Protein AF-A0A0C9TUX6-F1 (afdb_monomer_lite)

Radius of gyration: 31.03 Å; chains: 1; bounding box: 58×47×157 Å

Secondary structure (DSSP, 8-state):
-------------HHHHHHHHHHTT--EEEEETT-----TT-HHHHHHHHHHHHHHHHHHHHH-S-HHHHHHHHTSHHHHHHHHHHHHHSPTT----HHHHTTSHHHHHHEEEEEEE-SGGG--HHHHHHT-SS-EEEEEEETTEEEEEEEE--TTS--EEEEEESS---TT---EEEEEES-HHHHHHHHHHHS-------SS-S-TT--TT---EEEEEEEPPPPGGGGGGHHHHHHHHHHHHHHHHHHHHHHHHHHHHHHHHHHHHHHHHHHHHHHHHHHHHHHHHHH-PPPP-----

Structure (mmCIF, N/CA/C/O backbone):
data_AF-A0A0C9TUX6-F1
#
_entry.id   AF-A0A0C9TUX6-F1
#
loop_
_atom_site.group_PDB
_atom_site.id
_atom_site.type_symbol
_atom_site.label_atom_id
_atom_site.label_alt_id
_atom_site.label_comp_id
_atom_site.label_asym_id
_atom_site.label_entity_id
_atom_site.label_seq_id
_atom_site.pdbx_PDB_ins_code
_atom_site.Cartn_x
_atom_site.Cartn_y
_atom_site.Cartn_z
_atom_site.occupancy
_atom_site.B_iso_or_equiv
_atom_site.auth_seq_id
_atom_site.auth_comp_id
_atom_site.auth_asym_id
_atom_site.auth_atom_id
_atom_site.pdbx_PDB_model_num
ATOM 1 N N . MET A 1 1 ? -5.992 7.931 66.771 1.00 39.19 1 MET A N 1
ATOM 2 C CA . MET A 1 1 ? -6.986 7.566 65.743 1.00 39.19 1 MET A CA 1
ATOM 3 C C . MET A 1 1 ? -6.900 8.614 64.651 1.00 39.19 1 MET A C 1
ATOM 5 O O . MET A 1 1 ? -7.414 9.704 64.844 1.00 39.19 1 MET A O 1
ATOM 9 N N . SER A 1 2 ? -6.170 8.320 63.576 1.00 34.56 2 SER A N 1
ATOM 10 C CA . SER A 1 2 ? -6.039 9.216 62.424 1.00 34.56 2 SER A CA 1
ATOM 11 C C . SER A 1 2 ? -6.660 8.518 61.226 1.00 34.56 2 SER A C 1
ATOM 13 O O . SER A 1 2 ? -6.163 7.490 60.777 1.00 34.56 2 SER A O 1
ATOM 15 N N . THR A 1 3 ? -7.785 9.048 60.765 1.00 39.25 3 THR A N 1
ATOM 16 C CA . THR A 1 3 ? -8.459 8.645 59.533 1.00 39.25 3 THR A CA 1
ATOM 17 C C . THR A 1 3 ? -7.631 9.109 58.343 1.00 39.25 3 THR A C 1
ATOM 19 O O . THR A 1 3 ? -7.524 10.307 58.080 1.00 39.25 3 THR A O 1
ATOM 22 N N . GLN A 1 4 ? -7.020 8.156 57.645 1.00 35.72 4 GLN A N 1
ATOM 23 C CA . GLN A 1 4 ? -6.346 8.387 56.377 1.00 35.72 4 GLN A CA 1
ATOM 24 C C . GLN A 1 4 ? -7.416 8.476 55.283 1.00 35.72 4 GLN A C 1
ATOM 26 O O . GLN A 1 4 ? -8.108 7.506 54.983 1.00 35.72 4 GLN A O 1
ATOM 31 N N . SER A 1 5 ? -7.585 9.682 54.749 1.00 35.94 5 SER A N 1
ATOM 32 C CA . SER A 1 5 ? -8.392 9.980 53.569 1.00 35.94 5 SER A CA 1
ATOM 33 C C . SER A 1 5 ? -7.774 9.287 52.355 1.00 35.94 5 SER A C 1
ATOM 35 O O . SER A 1 5 ? -6.732 9.721 51.862 1.00 35.94 5 SER A O 1
ATOM 37 N N . VAL A 1 6 ? -8.420 8.230 51.867 1.00 37.56 6 VAL A N 1
ATOM 38 C CA . VAL A 1 6 ? -8.151 7.662 50.544 1.00 37.56 6 VAL A CA 1
ATOM 39 C C . VAL A 1 6 ? -8.764 8.615 49.519 1.00 37.56 6 VAL A C 1
ATOM 41 O O . VAL A 1 6 ? -9.961 8.581 49.252 1.00 37.56 6 VAL A O 1
ATOM 44 N N . MET A 1 7 ? -7.946 9.523 48.988 1.00 32.69 7 MET A N 1
ATOM 45 C CA . MET A 1 7 ? -8.246 10.181 47.720 1.00 32.69 7 MET A CA 1
ATOM 46 C C . MET A 1 7 ? -7.956 9.167 46.614 1.00 32.69 7 MET A C 1
ATOM 48 O O . MET A 1 7 ? -6.811 9.001 46.199 1.00 32.69 7 MET A O 1
ATOM 52 N N . GLU A 1 8 ? -8.995 8.469 46.159 1.00 38.03 8 GLU A N 1
ATOM 53 C CA . GLU A 1 8 ? -8.990 7.810 44.856 1.00 38.03 8 GLU A CA 1
ATOM 54 C C . GLU A 1 8 ? -8.843 8.894 43.785 1.00 38.03 8 GLU A C 1
ATOM 56 O O . GLU A 1 8 ? -9.782 9.613 43.436 1.00 38.03 8 GLU A O 1
ATOM 61 N N . SER A 1 9 ? -7.622 9.055 43.283 1.00 39.81 9 SER A N 1
ATOM 62 C CA . SER A 1 9 ? -7.375 9.797 42.059 1.00 39.81 9 SER A CA 1
ATOM 63 C C . SER A 1 9 ? -7.970 9.004 40.896 1.00 39.81 9 SER A C 1
ATOM 65 O O . SER A 1 9 ? -7.313 8.127 40.337 1.00 39.81 9 SER A O 1
ATOM 67 N N . ASN A 1 10 ? -9.208 9.326 40.522 1.00 42.28 10 ASN A N 1
ATOM 68 C CA . ASN A 1 10 ? -9.785 8.984 39.223 1.00 42.28 10 ASN A CA 1
ATOM 69 C C . ASN A 1 10 ? -9.008 9.722 38.118 1.00 42.28 10 ASN A C 1
ATOM 71 O O . ASN A 1 10 ? -9.487 10.692 37.534 1.00 42.28 10 ASN A O 1
ATOM 75 N N . GLN A 1 11 ? -7.774 9.297 37.851 1.00 43.16 11 GLN A N 1
ATOM 76 C CA . GLN A 1 11 ? -7.088 9.617 36.608 1.00 43.16 11 GLN A CA 1
ATOM 77 C C . GLN A 1 11 ? -7.689 8.715 35.537 1.00 43.16 11 GLN A C 1
ATOM 79 O O . GLN A 1 11 ? -7.300 7.562 35.379 1.00 43.16 11 GLN A O 1
ATOM 84 N N . SER A 1 12 ? -8.699 9.231 34.838 1.00 51.56 12 SER A N 1
ATOM 85 C CA . SER A 1 12 ? -9.177 8.612 33.609 1.00 51.56 12 SER A CA 1
ATOM 86 C C . SER A 1 12 ? -8.003 8.508 32.639 1.00 51.56 12 SER A C 1
ATOM 88 O O . SER A 1 12 ? -7.423 9.533 32.274 1.00 51.56 12 SER A O 1
ATOM 90 N N . ASP A 1 13 ? -7.663 7.284 32.247 1.00 69.31 13 ASP A N 1
ATOM 91 C CA . ASP A 1 13 ? -6.650 6.996 31.236 1.00 69.31 13 ASP A CA 1
ATOM 92 C C . ASP A 1 13 ? -6.877 7.884 29.987 1.00 69.31 13 ASP A C 1
ATOM 94 O O . ASP A 1 13 ? -7.998 7.903 29.455 1.00 69.31 13 ASP A O 1
ATOM 98 N N . PRO A 1 14 ? -5.869 8.649 29.520 1.00 68.81 14 PRO A N 1
ATOM 99 C CA . PRO A 1 14 ? -5.971 9.495 28.331 1.00 68.81 14 PRO A CA 1
ATOM 100 C C . PRO A 1 14 ? -6.532 8.765 27.101 1.00 68.81 14 PRO A C 1
ATOM 102 O O . PRO A 1 14 ? -7.296 9.360 26.335 1.00 68.81 14 PRO A O 1
ATOM 105 N N . ALA A 1 15 ? -6.219 7.474 26.939 1.00 71.06 15 ALA A N 1
ATOM 106 C CA . ALA A 1 15 ? -6.730 6.655 25.841 1.00 71.06 15 ALA A CA 1
ATOM 107 C C . ALA A 1 15 ? -8.248 6.422 25.947 1.00 71.06 15 ALA A C 1
ATOM 109 O O . ALA A 1 15 ? -8.966 6.493 24.947 1.00 71.06 15 ALA A O 1
ATOM 110 N N . ASN A 1 16 ? -8.764 6.238 27.166 1.00 75.62 16 ASN A N 1
ATOM 111 C CA . ASN A 1 16 ? -10.196 6.053 27.410 1.00 75.62 16 ASN A CA 1
ATOM 112 C C . ASN A 1 16 ? -10.996 7.326 27.136 1.00 75.62 16 ASN A C 1
ATOM 114 O O . ASN A 1 16 ? -12.103 7.254 26.595 1.00 75.62 16 ASN A O 1
ATOM 118 N N . TRP A 1 17 ? -10.447 8.499 27.468 1.00 83.38 17 TRP A N 1
ATOM 119 C CA . TRP A 1 17 ? -11.079 9.770 27.113 1.00 83.38 17 TRP A CA 1
ATOM 120 C C . TRP A 1 17 ? -11.105 9.978 25.594 1.00 83.38 17 TRP A C 1
ATOM 122 O O . TRP A 1 17 ? -12.154 10.318 25.046 1.00 83.38 17 TRP A O 1
ATOM 132 N N . PHE A 1 18 ? -9.984 9.716 24.914 1.00 84.81 18 PHE A N 1
ATOM 133 C CA . PHE A 1 18 ? -9.868 9.836 23.459 1.00 84.81 18 PHE A CA 1
ATOM 134 C C . PHE A 1 18 ? -10.870 8.935 22.729 1.00 84.81 18 PHE A C 1
ATOM 136 O O . PHE A 1 18 ? -11.627 9.400 21.876 1.00 84.81 18 PHE A O 1
ATOM 143 N N . PHE A 1 19 ? -10.937 7.662 23.122 1.00 85.31 19 PHE A N 1
ATOM 144 C CA . PHE A 1 19 ? -11.886 6.704 22.567 1.00 85.31 19 PHE A CA 1
ATOM 145 C C . PHE A 1 19 ? -13.342 7.111 22.834 1.00 85.31 19 PHE A C 1
ATOM 147 O O . PHE A 1 19 ? -14.166 7.125 21.919 1.00 85.31 19 PHE A O 1
ATOM 154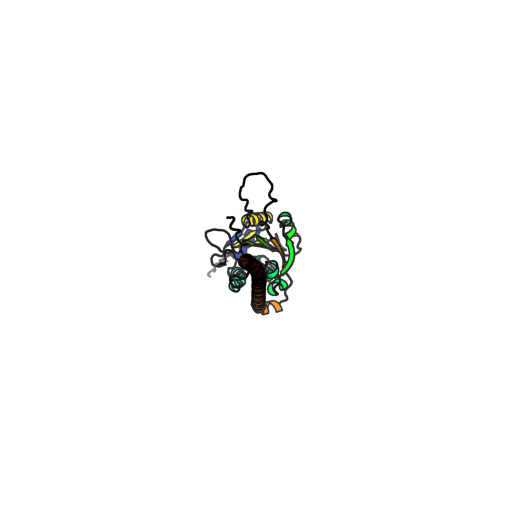 N N . SER A 1 20 ? -13.654 7.527 24.066 1.00 86.62 20 SER A N 1
ATOM 155 C CA . SER A 1 20 ? -14.995 8.010 24.425 1.00 86.62 20 SER A CA 1
ATOM 156 C C . SER A 1 20 ? -15.422 9.216 23.594 1.00 86.62 20 SER A C 1
ATOM 158 O O . SER A 1 20 ? -16.604 9.387 23.306 1.00 86.62 20 SER A O 1
ATOM 160 N N . ASP A 1 21 ? -14.478 10.078 23.228 1.00 88.75 21 ASP A N 1
ATOM 161 C CA . ASP A 1 21 ? -14.766 11.253 22.426 1.00 88.75 21 ASP A CA 1
ATOM 162 C C . ASP A 1 21 ? -15.032 10.917 20.949 1.00 88.75 21 ASP A C 1
ATOM 164 O O . ASP A 1 21 ? -15.985 11.441 20.371 1.00 88.75 21 ASP A O 1
ATOM 168 N N . ILE A 1 22 ? -14.292 9.960 20.378 1.00 89.31 22 ILE A N 1
ATOM 169 C CA . ILE A 1 22 ? -14.583 9.399 19.045 1.00 89.31 22 ILE A CA 1
ATOM 170 C C . ILE A 1 22 ? -15.998 8.804 19.013 1.00 89.31 22 ILE A C 1
ATOM 172 O O . ILE A 1 22 ? -16.774 9.069 18.090 1.00 89.31 22 ILE A O 1
ATOM 176 N N . LEU A 1 23 ? -16.377 8.048 20.051 1.00 88.88 23 LEU A N 1
ATOM 177 C CA . LEU A 1 23 ? -17.710 7.444 20.156 1.00 88.88 23 LEU A CA 1
ATOM 178 C C . LEU A 1 23 ? -18.847 8.472 20.261 1.00 88.88 23 LEU A C 1
ATOM 180 O O . LEU A 1 23 ? -19.979 8.157 19.900 1.00 88.88 23 LEU A O 1
ATOM 184 N N . LYS A 1 24 ? -18.566 9.708 20.695 1.00 90.19 24 LYS A N 1
ATOM 185 C CA . LYS A 1 24 ? -19.541 10.815 20.681 1.00 90.19 24 LYS A CA 1
ATOM 186 C C . LYS A 1 24 ? -19.758 11.417 19.288 1.00 90.19 24 LYS A C 1
ATOM 188 O O . LYS A 1 24 ? -20.612 12.287 19.145 1.00 90.19 24 LYS A O 1
ATOM 193 N N . GLY A 1 25 ? -19.018 10.964 18.273 1.00 87.44 25 GLY A N 1
ATOM 194 C CA . GLY A 1 25 ? -19.128 11.451 16.895 1.00 87.44 25 GLY A CA 1
ATOM 195 C C . GLY A 1 25 ? -18.179 12.597 16.547 1.00 87.44 25 GLY A C 1
ATOM 196 O O . GLY A 1 25 ? -18.356 13.234 15.508 1.00 87.44 25 GLY A O 1
ATOM 197 N N . ASN A 1 26 ? -17.191 12.874 17.400 1.00 90.81 26 ASN A N 1
ATOM 198 C CA . ASN A 1 26 ? -16.195 13.908 17.147 1.00 90.81 26 ASN A CA 1
ATOM 199 C C . ASN A 1 26 ? -15.052 13.359 16.282 1.00 90.81 26 ASN A C 1
ATOM 201 O O . ASN A 1 26 ? -14.484 12.310 16.589 1.00 90.81 26 ASN A O 1
ATOM 205 N N . GLU A 1 27 ? -14.676 14.103 15.237 1.00 92.69 27 GLU A N 1
ATOM 206 C CA . GLU A 1 27 ? -13.465 13.813 14.463 1.00 92.69 27 GLU A CA 1
ATOM 207 C C . GLU A 1 27 ? -12.229 14.043 15.340 1.00 92.69 27 GLU A C 1
ATOM 209 O O . GLU A 1 27 ? -12.077 15.095 15.973 1.00 92.69 27 GLU A O 1
ATOM 214 N N . ARG A 1 28 ? -11.311 13.074 15.345 1.00 92.94 28 ARG A N 1
ATOM 215 C CA . ARG A 1 28 ? -10.018 13.205 16.022 1.00 92.94 28 ARG A CA 1
ATOM 216 C C . ARG A 1 28 ? -8.874 12.997 15.053 1.00 92.94 28 ARG A C 1
ATOM 218 O O . ARG A 1 28 ? -8.848 12.017 14.321 1.00 92.94 28 ARG A O 1
ATOM 225 N N . ILE A 1 29 ? -7.918 13.923 15.067 1.00 90.94 29 ILE A N 1
ATOM 226 C CA . ILE A 1 29 ? -6.725 13.876 14.223 1.00 90.94 29 ILE A CA 1
ATOM 227 C C . ILE A 1 29 ? -5.507 13.826 15.135 1.00 90.94 29 ILE A C 1
ATOM 229 O O . ILE A 1 29 ? -5.363 14.674 16.014 1.00 90.94 29 ILE A O 1
ATOM 233 N N . VAL A 1 30 ? -4.637 12.850 14.903 1.00 89.94 30 VAL A N 1
ATOM 234 C CA . VAL A 1 30 ? -3.358 12.693 15.598 1.00 89.94 30 VAL A CA 1
ATOM 235 C C . VAL A 1 30 ? -2.249 12.829 14.565 1.00 89.94 30 VAL A C 1
ATOM 237 O O . VAL A 1 30 ? -2.285 12.153 13.538 1.00 89.94 30 VAL A O 1
ATOM 240 N N . SER A 1 31 ? -1.287 13.711 14.823 1.00 88.94 31 SER A N 1
ATOM 241 C CA . SER A 1 31 ? -0.141 13.960 13.943 1.00 88.94 31 SER A CA 1
ATOM 242 C C . SER A 1 31 ? 1.149 13.545 14.642 1.00 88.94 31 SER A C 1
ATOM 244 O O . SER A 1 31 ? 1.362 13.899 15.800 1.00 88.94 31 SER A O 1
ATOM 246 N N . PHE A 1 32 ? 2.021 12.840 13.927 1.00 85.69 32 PHE A N 1
ATOM 247 C CA . PHE A 1 32 ? 3.249 12.250 14.462 1.00 85.69 32 PHE A CA 1
ATOM 248 C C . PHE A 1 32 ? 4.463 13.001 13.916 1.00 85.69 32 PHE A C 1
ATOM 250 O O . PHE A 1 32 ? 4.994 12.673 12.856 1.00 85.69 32 PHE A O 1
ATOM 257 N N . ALA A 1 33 ? 4.861 14.068 14.613 1.00 77.06 33 ALA A N 1
ATOM 258 C CA . ALA A 1 33 ? 5.850 15.028 14.118 1.00 77.06 33 ALA A CA 1
ATOM 259 C C . ALA A 1 33 ? 7.249 14.434 13.878 1.00 77.06 33 ALA A C 1
ATOM 261 O O . ALA A 1 33 ? 7.952 14.921 12.993 1.00 77.06 33 ALA A O 1
ATOM 262 N N . ASN A 1 34 ? 7.642 13.392 14.621 1.00 74.12 34 ASN A N 1
ATOM 263 C CA . ASN A 1 34 ? 8.973 12.792 14.485 1.00 74.12 34 ASN A CA 1
ATOM 264 C C . ASN A 1 34 ? 9.018 11.625 13.490 1.00 74.12 34 ASN A C 1
ATOM 266 O O . ASN A 1 34 ? 10.106 11.151 13.174 1.00 74.12 34 ASN A O 1
ATOM 270 N N . VAL A 1 35 ? 7.871 11.187 12.956 1.00 73.25 35 VAL A N 1
ATOM 271 C CA . VAL A 1 35 ? 7.815 10.055 12.025 1.00 73.25 35 VAL A CA 1
ATOM 272 C C . VAL A 1 35 ? 7.517 10.561 10.615 1.00 73.25 35 VAL A C 1
ATOM 274 O O . VAL A 1 35 ? 6.384 10.913 10.274 1.00 73.25 35 VAL A O 1
ATOM 277 N N . VAL A 1 36 ? 8.567 10.628 9.793 1.00 71.88 36 VAL A N 1
ATOM 278 C CA . VAL A 1 36 ? 8.533 11.240 8.458 1.00 71.88 36 VAL A CA 1
ATOM 279 C C . VAL A 1 36 ? 9.127 10.299 7.415 1.00 71.88 36 VAL A C 1
ATOM 281 O O . VAL A 1 36 ? 10.232 9.781 7.568 1.00 71.88 36 VAL A O 1
ATOM 284 N N . ILE A 1 37 ? 8.425 10.148 6.291 1.00 70.50 37 ILE A N 1
ATOM 285 C CA . ILE A 1 37 ? 8.973 9.519 5.088 1.00 70.50 37 ILE A CA 1
ATOM 286 C C . ILE A 1 37 ? 9.612 10.608 4.221 1.00 70.50 37 ILE A C 1
ATOM 288 O O . ILE A 1 37 ? 8.910 11.317 3.497 1.00 70.50 37 ILE A O 1
ATOM 292 N N . ASN A 1 38 ? 10.941 10.713 4.228 1.00 63.56 38 ASN A N 1
ATOM 293 C CA . ASN A 1 38 ? 11.676 11.699 3.424 1.00 63.56 38 ASN A CA 1
ATOM 294 C C . ASN A 1 38 ? 11.800 11.286 1.936 1.00 63.56 38 ASN A C 1
ATOM 296 O O . ASN A 1 38 ? 12.894 11.173 1.391 1.00 63.56 38 ASN A O 1
ATOM 300 N N . ARG A 1 39 ? 10.666 10.986 1.283 1.00 66.94 39 ARG A N 1
ATOM 301 C CA . ARG A 1 39 ? 10.565 10.578 -0.135 1.00 66.94 39 ARG A CA 1
ATOM 302 C C . ARG A 1 39 ? 9.276 11.113 -0.754 1.00 66.94 39 ARG A C 1
ATOM 304 O O . ARG A 1 39 ? 8.333 10.376 -1.052 1.00 66.94 39 ARG A O 1
ATOM 311 N N . GLU A 1 40 ? 9.215 12.428 -0.934 1.00 59.84 40 GLU A N 1
ATOM 312 C CA . GLU A 1 40 ? 7.988 13.195 -1.216 1.00 59.84 40 GLU A CA 1
ATOM 313 C C . GLU A 1 40 ? 7.218 12.765 -2.489 1.00 59.84 40 GLU A C 1
ATOM 315 O O . GLU A 1 40 ? 6.030 13.054 -2.626 1.00 59.84 40 GLU A O 1
ATOM 320 N N . LYS A 1 41 ? 7.849 12.013 -3.405 1.00 65.38 41 LYS A N 1
ATOM 321 C CA . LYS A 1 41 ? 7.245 11.562 -4.678 1.00 65.38 41 LYS A CA 1
ATOM 322 C C . LYS A 1 41 ? 7.292 10.056 -4.922 1.00 65.38 41 LYS A C 1
ATOM 324 O O . LYS A 1 41 ? 6.843 9.598 -5.972 1.00 65.38 41 LYS A O 1
ATOM 329 N N . ASP A 1 42 ? 7.799 9.282 -3.968 1.00 78.19 42 ASP A N 1
ATOM 330 C CA . ASP A 1 42 ? 7.861 7.835 -4.121 1.00 78.19 42 ASP A CA 1
ATOM 331 C C . ASP A 1 42 ? 6.491 7.209 -3.810 1.00 78.19 42 ASP A C 1
ATOM 333 O O . ASP A 1 42 ? 6.020 7.223 -2.668 1.00 78.19 42 ASP A O 1
ATOM 337 N N . ILE A 1 43 ? 5.807 6.715 -4.844 1.00 80.62 43 ILE A N 1
ATOM 338 C CA . ILE A 1 43 ? 4.528 6.006 -4.698 1.00 80.62 43 ILE A CA 1
ATOM 339 C C . ILE A 1 43 ? 4.746 4.676 -3.992 1.00 80.62 43 ILE A C 1
ATOM 341 O O . ILE A 1 43 ? 3.944 4.333 -3.131 1.00 80.62 43 ILE A O 1
ATOM 345 N N . THR A 1 44 ? 5.812 3.950 -4.345 1.00 84.62 44 THR A N 1
ATOM 346 C CA . THR A 1 44 ? 6.128 2.626 -3.800 1.00 84.62 44 THR A CA 1
ATOM 347 C C . THR A 1 44 ? 6.216 2.720 -2.288 1.00 84.62 44 THR A C 1
ATOM 349 O O . THR A 1 44 ? 5.530 1.991 -1.581 1.00 84.62 44 THR A O 1
ATOM 352 N N . THR A 1 45 ? 6.959 3.708 -1.791 1.00 86.81 45 THR A N 1
ATOM 353 C CA . THR A 1 45 ? 7.106 3.949 -0.355 1.00 86.81 45 THR A CA 1
ATOM 354 C C . THR A 1 45 ? 5.759 4.304 0.308 1.00 86.81 45 THR A C 1
ATOM 356 O O . THR A 1 45 ? 5.422 3.812 1.387 1.00 86.81 45 THR A O 1
ATOM 359 N N . GLY A 1 46 ? 4.920 5.100 -0.365 1.00 88.00 46 GLY A N 1
ATOM 360 C CA . GLY A 1 46 ? 3.550 5.376 0.083 1.00 88.00 46 GLY A CA 1
ATOM 361 C C . GLY A 1 46 ? 2.661 4.129 0.146 1.00 88.00 46 GLY A C 1
ATOM 362 O O . GLY A 1 46 ? 1.892 3.979 1.084 1.00 88.00 46 GLY A O 1
ATOM 363 N N . VAL A 1 47 ? 2.771 3.225 -0.828 1.00 89.62 47 VAL A N 1
ATOM 364 C CA . VAL A 1 47 ? 2.016 1.963 -0.881 1.00 89.62 47 VAL A CA 1
ATOM 365 C C . VAL A 1 47 ? 2.495 0.984 0.187 1.00 89.62 47 VAL A C 1
ATOM 367 O O . VAL A 1 47 ? 1.675 0.385 0.877 1.00 89.62 47 VAL A O 1
ATOM 370 N N . LEU A 1 48 ? 3.809 0.847 0.368 1.00 91.31 48 LEU A N 1
ATOM 371 C CA . LEU A 1 48 ? 4.386 -0.033 1.382 1.00 91.31 48 LEU A CA 1
ATOM 372 C C . LEU A 1 48 ? 3.977 0.397 2.792 1.00 91.31 48 LEU A C 1
ATOM 374 O O . LEU A 1 48 ? 3.527 -0.444 3.566 1.00 91.31 48 LEU A O 1
ATOM 378 N N . SER A 1 49 ? 4.052 1.696 3.103 1.00 91.88 49 SER A N 1
ATOM 379 C CA . SER A 1 49 ? 3.622 2.220 4.409 1.00 91.88 49 SER A CA 1
ATOM 380 C C . SER A 1 49 ? 2.149 1.947 4.700 1.00 91.88 49 SER A C 1
ATOM 382 O O . SER A 1 49 ? 1.827 1.455 5.778 1.00 91.88 49 SER A O 1
ATOM 384 N N . VAL A 1 50 ? 1.238 2.221 3.759 1.00 93.88 50 VAL A N 1
ATOM 385 C CA . VAL A 1 50 ? -0.200 1.999 3.998 1.00 93.88 50 VAL A CA 1
ATOM 386 C C . VAL A 1 50 ? -0.568 0.516 4.074 1.00 93.88 50 VAL A C 1
ATOM 388 O O . VAL A 1 50 ? -1.425 0.153 4.881 1.00 93.88 50 VAL A O 1
ATOM 391 N N . LEU A 1 51 ? 0.075 -0.356 3.287 1.00 93.88 51 LEU A N 1
ATOM 392 C CA . LEU A 1 51 ? -0.138 -1.806 3.363 1.00 93.88 51 LEU A CA 1
ATOM 393 C C . LEU A 1 51 ? 0.385 -2.368 4.687 1.00 93.88 51 LEU A C 1
ATOM 395 O O . LEU A 1 51 ? -0.291 -3.172 5.327 1.00 93.88 51 LEU A O 1
ATOM 399 N N . ASN A 1 52 ? 1.560 -1.912 5.121 1.00 93.94 52 ASN A N 1
ATOM 400 C CA . ASN A 1 52 ? 2.159 -2.322 6.384 1.00 93.94 52 ASN A CA 1
ATOM 401 C C . ASN A 1 52 ? 1.341 -1.831 7.583 1.00 93.94 52 ASN A C 1
ATOM 403 O O . ASN A 1 52 ? 1.013 -2.637 8.450 1.00 93.94 52 ASN A O 1
ATOM 407 N N . PHE A 1 53 ? 0.900 -0.569 7.570 1.00 95.12 53 PHE A N 1
ATOM 408 C CA . PHE A 1 53 ? -0.053 -0.046 8.551 1.00 95.12 53 PHE A CA 1
ATOM 409 C C . PHE A 1 53 ? -1.320 -0.907 8.605 1.00 95.12 53 PHE A C 1
ATOM 411 O O . PHE A 1 53 ? -1.714 -1.365 9.672 1.00 95.12 53 PHE A O 1
ATOM 418 N N . THR A 1 54 ? -1.921 -1.200 7.446 1.00 95.00 54 THR A N 1
ATOM 419 C CA . THR A 1 54 ? -3.144 -2.015 7.360 1.00 95.00 54 THR A CA 1
ATOM 420 C C . THR A 1 54 ? -2.950 -3.404 7.974 1.00 95.00 54 THR A C 1
ATOM 422 O O . THR A 1 54 ? -3.792 -3.849 8.753 1.00 95.00 54 THR A O 1
ATOM 425 N N . ARG A 1 55 ? -1.825 -4.074 7.677 1.00 93.06 55 ARG A N 1
ATOM 426 C CA . ARG A 1 55 ? -1.464 -5.356 8.305 1.00 93.06 55 ARG A CA 1
ATOM 427 C C . ARG A 1 55 ? -1.361 -5.222 9.824 1.00 93.06 55 ARG A C 1
ATOM 429 O O . ARG A 1 55 ? -1.921 -6.057 10.526 1.00 93.06 55 ARG A O 1
ATOM 436 N N . ILE A 1 56 ? -0.645 -4.212 10.318 1.00 92.69 56 ILE A N 1
ATOM 437 C CA . ILE A 1 56 ? -0.417 -4.019 11.756 1.00 92.69 56 ILE A CA 1
ATOM 438 C C . ILE A 1 56 ? -1.746 -3.802 12.481 1.00 92.69 56 ILE A C 1
ATOM 440 O O . ILE A 1 56 ? -1.997 -4.467 13.482 1.00 92.69 56 ILE A O 1
ATOM 444 N N . VAL A 1 57 ? -2.632 -2.948 11.955 1.00 93.88 57 VAL A N 1
ATOM 445 C CA . VAL A 1 57 ? -3.941 -2.689 12.580 1.00 93.88 57 VAL A CA 1
ATOM 446 C C . VAL A 1 57 ? -4.788 -3.958 12.648 1.00 93.88 57 VAL A C 1
ATOM 448 O O . VAL A 1 57 ? -5.343 -4.267 13.700 1.00 93.88 57 VAL A O 1
ATOM 451 N N . PHE A 1 58 ? -4.853 -4.730 11.562 1.00 92.88 58 PHE A N 1
ATOM 452 C CA . PHE A 1 58 ? -5.563 -6.009 11.573 1.00 92.88 58 PHE A CA 1
ATOM 453 C C . PHE A 1 58 ? -4.921 -7.042 12.506 1.00 92.88 58 PHE A C 1
ATOM 455 O O . PHE A 1 58 ? -5.633 -7.844 13.103 1.00 92.88 58 PHE A O 1
ATOM 462 N N . GLY A 1 59 ? -3.597 -7.019 12.675 1.00 90.06 59 GLY A N 1
ATOM 463 C CA . GLY A 1 59 ? -2.910 -7.834 13.676 1.00 90.06 59 GLY A CA 1
ATOM 464 C C . GLY A 1 59 ? -3.293 -7.446 15.108 1.00 90.06 59 GLY A C 1
ATOM 465 O O . GLY A 1 59 ? -3.564 -8.321 15.928 1.00 90.06 59 GLY A O 1
ATOM 466 N N . LEU A 1 60 ? -3.382 -6.145 15.405 1.00 90.44 60 LEU A N 1
ATOM 467 C CA . LEU A 1 60 ? -3.842 -5.642 16.706 1.00 90.44 60 LEU A CA 1
ATOM 468 C C . LEU A 1 60 ? -5.287 -6.063 16.997 1.00 90.44 60 LEU A C 1
ATOM 470 O O . LEU A 1 60 ? -5.582 -6.500 18.105 1.00 90.44 60 LEU A O 1
ATOM 474 N N . GLU A 1 61 ? -6.166 -5.991 15.998 1.00 89.50 61 GLU A N 1
ATOM 475 C CA . GLU A 1 61 ? -7.560 -6.434 16.108 1.00 89.50 61 GLU A CA 1
ATOM 476 C C . GLU A 1 61 ? -7.691 -7.948 16.339 1.00 89.50 61 GLU A C 1
ATOM 478 O O . GLU A 1 61 ? -8.575 -8.390 17.060 1.00 89.50 61 GLU A O 1
ATOM 483 N N . GLN A 1 62 ? -6.800 -8.767 15.776 1.00 86.62 62 GLN A N 1
ATOM 484 C CA . GLN A 1 62 ? -6.797 -10.211 16.051 1.00 86.62 62 GLN A CA 1
ATOM 485 C C . GLN A 1 62 ? -6.310 -10.541 17.467 1.00 86.62 62 GLN A C 1
ATOM 487 O O . GLN A 1 62 ? -6.733 -11.540 18.045 1.00 86.62 62 GLN A O 1
ATOM 492 N N . ASN A 1 63 ? -5.429 -9.706 18.023 1.00 84.69 63 ASN A N 1
ATOM 493 C CA . ASN A 1 63 ? -4.856 -9.895 19.354 1.00 84.69 63 ASN A CA 1
ATOM 494 C C . ASN A 1 63 ? -5.704 -9.278 20.478 1.00 84.69 63 ASN A C 1
ATOM 496 O O . ASN A 1 63 ? -5.496 -9.624 21.641 1.00 84.69 63 ASN A O 1
ATOM 500 N N . SER A 1 64 ? -6.639 -8.374 20.165 1.00 83.81 64 SER A N 1
ATOM 501 C CA . SER A 1 64 ? -7.531 -7.762 21.153 1.00 83.81 64 SER A CA 1
ATOM 502 C C . SER A 1 64 ? -9.000 -7.899 20.776 1.00 83.81 64 SER A C 1
ATOM 504 O O . SER A 1 64 ? -9.424 -7.580 19.673 1.00 83.81 64 SER A O 1
ATOM 506 N N . SER A 1 65 ? -9.807 -8.303 21.754 1.00 77.56 65 SER A N 1
ATOM 507 C CA . SER A 1 65 ? -11.267 -8.333 21.620 1.00 77.56 65 SER A CA 1
ATOM 508 C C . SER A 1 65 ? -11.928 -6.953 21.739 1.00 77.56 65 SER A C 1
ATOM 510 O O . SER A 1 65 ? -13.101 -6.811 21.391 1.00 77.56 65 SER A O 1
ATOM 512 N N . LEU A 1 66 ? -11.205 -5.942 22.240 1.00 85.75 66 LEU A N 1
ATOM 513 C CA . LEU A 1 66 ? -11.741 -4.610 22.505 1.00 85.75 66 LEU A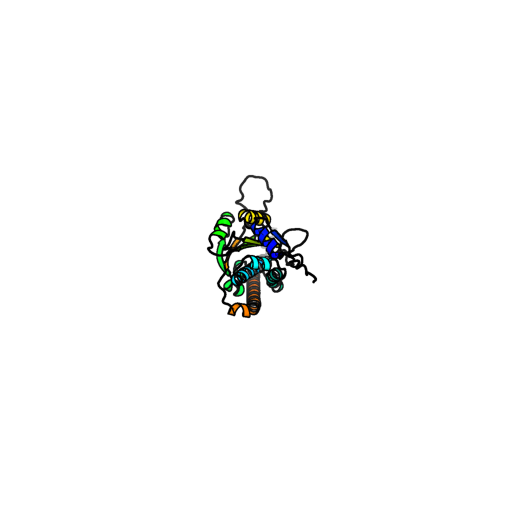 CA 1
ATOM 514 C C . LEU A 1 66 ? -11.144 -3.585 21.544 1.00 85.75 66 LEU A C 1
ATOM 516 O O . LEU A 1 66 ? -9.943 -3.319 21.533 1.00 85.75 66 LEU A O 1
ATOM 520 N N . ILE A 1 67 ? -12.018 -2.918 20.792 1.00 87.62 67 ILE A N 1
ATOM 521 C CA . ILE A 1 67 ? -11.616 -1.848 19.875 1.00 87.62 67 ILE A CA 1
ATOM 522 C C . ILE A 1 67 ? -10.938 -0.674 20.605 1.00 87.62 67 ILE A C 1
ATOM 524 O O . ILE A 1 67 ? -10.087 -0.010 20.023 1.00 87.62 67 ILE A O 1
ATOM 528 N N . SER A 1 68 ? -11.251 -0.438 21.886 1.00 88.19 68 SER A N 1
ATOM 529 C CA . SER A 1 68 ? -10.584 0.579 22.712 1.00 88.19 68 SER A CA 1
ATOM 530 C C . SER A 1 68 ? -9.080 0.345 22.817 1.00 88.19 68 SER A C 1
ATOM 532 O O . SER A 1 68 ? -8.311 1.300 22.742 1.00 88.19 68 SER A O 1
ATOM 534 N N . ASP A 1 69 ? -8.656 -0.914 22.920 1.00 89.25 69 ASP A N 1
ATOM 535 C CA . ASP A 1 69 ? -7.247 -1.279 23.066 1.00 89.25 69 ASP A CA 1
ATOM 536 C C . ASP A 1 69 ? -6.513 -1.128 21.731 1.00 89.25 69 ASP A C 1
ATOM 538 O O . ASP A 1 69 ? -5.370 -0.666 21.686 1.00 89.25 69 ASP A O 1
ATOM 542 N N . VAL A 1 70 ? -7.198 -1.457 20.627 1.00 91.00 70 VAL A N 1
ATOM 543 C CA . VAL A 1 70 ? -6.696 -1.228 19.265 1.00 91.00 70 VAL A CA 1
ATOM 544 C C . VAL A 1 70 ? -6.494 0.268 19.042 1.00 91.00 70 VAL A C 1
ATOM 546 O O . VAL A 1 70 ? -5.409 0.686 18.649 1.00 91.00 70 VAL A O 1
ATOM 549 N N . ILE A 1 71 ? -7.495 1.098 19.352 1.00 90.56 71 ILE A N 1
ATOM 550 C CA . ILE A 1 71 ? -7.406 2.559 19.214 1.00 90.56 71 ILE A CA 1
ATOM 551 C C . ILE A 1 71 ? -6.330 3.143 20.139 1.00 90.56 71 ILE A C 1
ATOM 553 O O . ILE A 1 71 ? -5.565 4.003 19.704 1.00 90.56 71 ILE A O 1
ATOM 557 N N . GLY A 1 72 ? -6.223 2.652 21.377 1.00 88.56 72 GLY A N 1
ATOM 558 C CA . GLY A 1 72 ? -5.159 3.039 22.305 1.00 88.56 72 GLY A CA 1
ATOM 559 C C . GLY A 1 72 ? -3.766 2.723 21.755 1.00 88.56 72 GLY A C 1
ATOM 560 O O . GLY A 1 72 ? -2.872 3.562 21.827 1.00 88.56 72 GLY A O 1
ATOM 561 N N . SER A 1 73 ? -3.605 1.563 21.115 1.00 90.19 73 SER A N 1
ATOM 562 C CA . SER A 1 73 ? -2.355 1.160 20.456 1.00 90.19 73 SER A CA 1
ATOM 563 C C . SER A 1 73 ? -2.054 1.999 19.209 1.00 90.19 73 SER A C 1
ATOM 565 O O . SER A 1 73 ? -0.907 2.369 18.978 1.00 90.19 73 SER A O 1
ATOM 567 N N . LEU A 1 74 ? -3.069 2.359 18.415 1.00 90.19 74 LEU A N 1
ATOM 568 C CA . LEU A 1 74 ? -2.908 3.216 17.229 1.00 90.19 74 LEU A CA 1
ATOM 569 C C . LEU A 1 74 ? -2.501 4.653 17.572 1.00 90.19 74 LEU A C 1
ATOM 571 O O . LEU A 1 74 ? -1.953 5.354 16.725 1.00 90.19 74 LEU A O 1
ATOM 575 N N . HIS A 1 75 ? -2.769 5.098 18.797 1.00 81.19 75 HIS A N 1
ATOM 576 C CA . HIS A 1 75 ? -2.385 6.421 19.278 1.00 81.19 75 HIS A CA 1
ATOM 577 C C . HIS A 1 75 ? -0.882 6.520 19.625 1.00 81.19 75 HIS A C 1
ATOM 579 O O . HIS A 1 75 ? -0.389 7.613 19.906 1.00 81.19 75 HIS A O 1
ATOM 585 N N . THR A 1 76 ? -0.128 5.414 19.619 1.00 86.44 76 THR A N 1
ATOM 586 C CA . THR A 1 76 ? 1.300 5.420 19.971 1.00 86.44 76 THR A CA 1
ATOM 587 C C . THR A 1 76 ? 2.199 5.695 18.766 1.00 86.44 76 THR A C 1
ATOM 589 O O . THR A 1 76 ? 1.911 5.301 17.636 1.00 86.44 76 THR A O 1
ATOM 592 N N . GLU A 1 77 ? 3.329 6.358 19.020 1.00 86.44 77 GLU A N 1
ATOM 593 C CA . GLU A 1 77 ? 4.360 6.600 18.005 1.00 86.44 77 GLU A CA 1
ATOM 594 C C . GLU A 1 77 ? 4.976 5.282 17.507 1.00 86.44 77 GLU A C 1
ATOM 596 O O . GLU A 1 77 ? 5.146 5.116 16.305 1.00 86.44 77 GLU A O 1
ATOM 601 N N . ASP A 1 78 ? 5.161 4.299 18.398 1.00 88.31 78 ASP A N 1
ATOM 602 C CA . ASP A 1 78 ? 5.680 2.955 18.086 1.00 88.31 78 ASP A CA 1
ATOM 603 C C . ASP A 1 78 ? 4.894 2.256 16.961 1.00 88.31 78 ASP A C 1
ATOM 605 O O . ASP A 1 78 ? 5.483 1.690 16.039 1.00 88.31 78 ASP A O 1
ATOM 609 N N . THR A 1 79 ? 3.559 2.335 16.972 1.00 89.94 79 THR A N 1
ATOM 610 C CA . THR A 1 79 ? 2.735 1.726 15.915 1.00 89.94 79 THR A CA 1
ATOM 611 C C . THR A 1 79 ? 2.964 2.399 14.559 1.00 89.94 79 THR A C 1
ATOM 613 O O . THR A 1 79 ? 3.019 1.729 13.521 1.00 89.94 79 THR A O 1
ATOM 616 N N . ILE A 1 80 ? 3.120 3.724 14.547 1.00 90.75 80 ILE A N 1
ATOM 617 C CA . ILE A 1 80 ? 3.376 4.491 13.323 1.00 90.75 80 ILE A CA 1
ATOM 618 C C . ILE A 1 80 ? 4.804 4.271 12.827 1.00 90.75 80 ILE A C 1
ATOM 620 O O . ILE A 1 80 ? 4.995 4.046 11.633 1.00 90.75 80 ILE A O 1
ATOM 624 N N . GLU A 1 81 ? 5.791 4.244 13.719 1.00 89.88 81 GLU A N 1
ATOM 625 C CA . GLU A 1 81 ? 7.179 3.909 13.397 1.00 89.88 81 GLU A CA 1
ATOM 626 C C . GLU A 1 81 ? 7.281 2.517 12.776 1.00 89.88 81 GLU A C 1
ATOM 628 O O . GLU A 1 81 ? 7.825 2.378 11.683 1.00 89.88 81 GLU A O 1
ATOM 633 N N . LYS A 1 82 ? 6.663 1.495 13.383 1.00 88.88 82 LYS A N 1
ATOM 634 C CA . LYS A 1 82 ? 6.595 0.138 12.810 1.00 88.88 82 LYS A CA 1
ATOM 635 C C . LYS A 1 82 ? 5.936 0.119 11.438 1.00 88.88 82 LYS A C 1
ATOM 637 O O . LYS A 1 82 ? 6.378 -0.603 10.545 1.00 88.88 82 LYS A O 1
ATOM 642 N N . SER A 1 83 ? 4.895 0.928 11.251 1.00 90.19 83 SER A N 1
ATOM 643 C CA . SER A 1 83 ? 4.203 1.053 9.967 1.00 90.19 83 SER A CA 1
ATOM 644 C C . SER A 1 83 ? 5.097 1.665 8.889 1.00 90.19 83 SER A C 1
ATOM 646 O O . SER A 1 83 ? 5.030 1.252 7.729 1.00 90.19 83 SER A O 1
ATOM 648 N N . LEU A 1 84 ? 5.968 2.599 9.274 1.00 89.69 84 LEU A N 1
ATOM 649 C CA . LEU A 1 84 ? 6.897 3.287 8.383 1.00 89.69 84 LEU A CA 1
ATOM 650 C C . LEU A 1 84 ? 8.267 2.603 8.256 1.00 89.69 84 LEU A C 1
ATOM 652 O O . LEU A 1 84 ? 8.950 2.849 7.268 1.00 89.69 84 LEU A O 1
ATOM 656 N N . ALA A 1 85 ? 8.636 1.675 9.142 1.00 88.44 85 ALA A N 1
ATOM 657 C CA . ALA A 1 85 ? 9.921 0.964 9.130 1.00 88.44 85 ALA A CA 1
ATOM 658 C C . ALA A 1 85 ? 10.243 0.314 7.771 1.00 88.44 85 ALA A C 1
ATOM 660 O O . ALA A 1 85 ? 11.334 0.491 7.231 1.00 88.44 85 ALA A O 1
ATOM 661 N N . ILE A 1 86 ? 9.239 -0.319 7.151 1.00 87.31 86 ILE A N 1
ATOM 662 C CA . ILE A 1 86 ? 9.333 -0.931 5.814 1.00 87.31 86 ILE A CA 1
ATOM 663 C C . ILE A 1 86 ? 9.826 0.044 4.728 1.00 87.31 86 ILE A C 1
ATOM 665 O O . ILE A 1 86 ? 10.420 -0.362 3.733 1.00 87.31 86 ILE A O 1
ATOM 669 N N . CYS A 1 87 ? 9.575 1.342 4.907 1.00 87.31 87 CYS A N 1
ATOM 670 C CA . CYS A 1 87 ? 9.973 2.390 3.974 1.00 87.31 87 CYS A CA 1
ATOM 671 C C . CYS A 1 87 ? 11.462 2.715 4.072 1.00 87.31 87 CYS A C 1
ATOM 673 O O . CYS A 1 87 ? 12.061 3.093 3.068 1.00 87.31 87 CYS A O 1
ATOM 675 N N . HIS A 1 88 ? 12.050 2.582 5.262 1.00 83.62 88 HIS A N 1
ATOM 676 C CA . HIS A 1 88 ? 13.474 2.826 5.488 1.00 83.62 88 HIS A CA 1
ATOM 677 C C . HIS A 1 88 ? 14.339 1.697 4.926 1.00 83.62 88 HIS A C 1
ATOM 679 O O . HIS A 1 88 ? 15.438 1.951 4.446 1.00 83.62 88 HIS A O 1
ATOM 685 N N . GLU A 1 89 ? 13.820 0.469 4.935 1.00 83.12 89 GLU A N 1
ATOM 686 C CA . GLU A 1 89 ? 14.469 -0.694 4.321 1.00 83.12 89 GLU A CA 1
ATOM 687 C C . GLU A 1 89 ? 14.308 -0.732 2.791 1.00 83.12 89 GLU A C 1
ATOM 689 O O . GLU A 1 89 ? 15.048 -1.436 2.104 1.00 83.12 89 GLU A O 1
ATOM 694 N N . TRP A 1 90 ? 13.357 0.026 2.234 1.00 85.00 90 TRP A N 1
ATOM 695 C CA . TRP A 1 90 ? 13.118 0.073 0.793 1.00 85.00 90 TRP A CA 1
ATOM 696 C C . TRP A 1 90 ? 14.227 0.855 0.065 1.00 85.00 90 TRP A C 1
ATOM 698 O O . TRP A 1 90 ? 14.476 2.009 0.435 1.00 85.00 90 TRP A O 1
ATOM 708 N N . PRO A 1 91 ? 14.861 0.320 -0.997 1.00 80.81 91 PRO A N 1
ATOM 709 C CA . PRO A 1 91 ? 15.894 1.058 -1.721 1.00 80.81 91 PRO A CA 1
ATOM 710 C C . PRO A 1 91 ? 15.348 2.267 -2.486 1.00 80.81 91 PRO A C 1
ATOM 712 O O . PRO A 1 91 ? 14.282 2.222 -3.105 1.00 80.81 91 PRO A O 1
ATOM 715 N N . ASP A 1 92 ? 16.116 3.355 -2.478 1.00 78.12 92 ASP A N 1
ATOM 716 C CA . ASP A 1 92 ? 15.796 4.564 -3.234 1.00 78.12 92 ASP A CA 1
ATOM 717 C C . ASP A 1 92 ? 15.760 4.304 -4.748 1.00 78.12 92 ASP A C 1
ATOM 719 O O . ASP A 1 92 ? 16.623 3.634 -5.310 1.00 78.12 92 ASP A O 1
ATOM 723 N N . GLY A 1 93 ? 14.761 4.872 -5.430 1.00 70.12 93 GLY A N 1
ATOM 724 C CA . GLY A 1 93 ? 14.658 4.840 -6.895 1.00 70.12 93 GLY A CA 1
ATOM 725 C C . GLY A 1 93 ? 14.102 3.542 -7.491 1.00 70.12 93 GLY A C 1
ATOM 726 O O . GLY A 1 93 ? 13.834 3.497 -8.694 1.00 70.12 93 GLY A O 1
ATOM 727 N N . LEU A 1 94 ? 13.852 2.508 -6.679 1.00 75.75 94 LEU A N 1
ATOM 728 C CA . LEU A 1 94 ? 13.164 1.308 -7.145 1.00 75.75 94 LEU A CA 1
ATOM 729 C C . LEU A 1 94 ? 11.652 1.543 -7.234 1.00 75.75 94 LEU A C 1
ATOM 731 O O . LEU A 1 94 ? 10.957 1.829 -6.254 1.00 75.75 94 LEU A O 1
ATOM 735 N N . HIS A 1 95 ? 11.132 1.394 -8.450 1.00 76.81 95 HIS A N 1
ATOM 736 C CA . HIS A 1 95 ? 9.711 1.520 -8.747 1.00 76.81 95 HIS A CA 1
ATOM 737 C C . HIS A 1 95 ? 9.057 0.150 -8.858 1.00 76.81 95 HIS A C 1
ATOM 739 O O . HIS A 1 95 ? 9.471 -0.667 -9.682 1.00 76.81 95 HIS A O 1
ATOM 745 N N . ILE A 1 96 ? 7.988 -0.053 -8.090 1.00 75.19 96 ILE A N 1
ATOM 746 C CA . ILE A 1 96 ? 7.141 -1.241 -8.176 1.00 75.19 96 ILE A CA 1
ATOM 747 C C . ILE A 1 96 ? 5.721 -0.826 -8.513 1.00 75.19 96 ILE A C 1
ATOM 749 O O . ILE A 1 96 ? 5.234 0.219 -8.073 1.00 75.19 96 ILE A O 1
ATOM 753 N N . LYS A 1 97 ? 5.036 -1.656 -9.300 1.00 72.25 97 LYS A N 1
ATOM 754 C CA . LYS A 1 97 ? 3.602 -1.486 -9.520 1.00 72.25 97 LYS A CA 1
ATOM 755 C C . LYS A 1 97 ? 2.853 -1.790 -8.230 1.00 72.25 97 LYS A C 1
ATOM 757 O O . LYS A 1 97 ? 3.139 -2.781 -7.567 1.00 72.25 97 LYS A O 1
ATOM 762 N N . VAL A 1 98 ? 1.842 -0.992 -7.903 1.00 70.25 98 VAL A N 1
ATOM 763 C CA . VAL A 1 98 ? 1.013 -1.189 -6.699 1.00 70.25 98 VAL A CA 1
ATOM 764 C C . VAL A 1 98 ? 0.509 -2.634 -6.597 1.00 70.25 98 VAL A C 1
ATOM 766 O O . VAL A 1 98 ? 0.481 -3.213 -5.513 1.00 70.25 98 VAL A O 1
ATOM 769 N N . GLU A 1 99 ? 0.194 -3.258 -7.736 1.00 75.69 99 GLU A N 1
ATOM 770 C CA . GLU A 1 99 ? -0.288 -4.633 -7.778 1.00 75.69 99 GLU A CA 1
ATOM 771 C C . GLU A 1 99 ? 0.753 -5.709 -7.463 1.00 75.69 99 GLU A C 1
ATOM 773 O O . GLU A 1 99 ? 0.384 -6.829 -7.118 1.00 75.69 99 GLU A O 1
ATOM 778 N N . GLU A 1 100 ? 2.033 -5.397 -7.621 1.00 78.69 100 GLU A N 1
ATOM 779 C CA . GLU A 1 100 ? 3.148 -6.276 -7.269 1.00 78.69 100 GLU A CA 1
ATOM 780 C C . GLU A 1 100 ? 3.505 -6.112 -5.786 1.00 78.69 100 GLU A C 1
ATOM 782 O O . GLU A 1 100 ? 3.830 -7.098 -5.131 1.00 78.69 100 GLU A O 1
ATOM 787 N N . ALA A 1 101 ? 3.341 -4.905 -5.227 1.00 82.88 101 ALA A N 1
ATOM 788 C CA . ALA A 1 101 ? 3.667 -4.617 -3.833 1.00 82.88 101 ALA A CA 1
ATOM 789 C C . ALA A 1 101 ? 2.907 -5.519 -2.846 1.00 82.88 101 ALA A C 1
ATOM 791 O O . ALA A 1 101 ? 3.527 -6.055 -1.936 1.00 82.88 101 ALA A O 1
ATOM 792 N N . TYR A 1 102 ? 1.598 -5.754 -3.033 1.00 83.94 102 TYR A N 1
ATOM 793 C CA . TYR A 1 102 ? 0.817 -6.602 -2.113 1.00 83.94 102 TYR A CA 1
ATOM 794 C C . TYR A 1 102 ? 1.011 -8.117 -2.327 1.00 83.94 102 TYR A C 1
ATOM 796 O O . TYR A 1 102 ? 0.542 -8.897 -1.501 1.00 83.94 102 TYR A O 1
ATOM 804 N N . ARG A 1 103 ? 1.661 -8.552 -3.419 1.00 85.25 103 ARG A N 1
ATOM 805 C CA . ARG A 1 103 ? 1.853 -9.982 -3.754 1.00 85.25 103 ARG A CA 1
ATOM 806 C C . ARG A 1 103 ? 3.013 -10.640 -3.014 1.00 85.25 103 ARG A C 1
ATOM 808 O O . ARG A 1 103 ? 3.285 -11.820 -3.205 1.00 85.25 103 ARG A O 1
ATOM 815 N N . ILE A 1 104 ? 3.725 -9.888 -2.187 1.00 85.06 104 ILE A N 1
ATOM 816 C CA . ILE A 1 104 ? 4.810 -10.452 -1.392 1.00 85.06 104 ILE A CA 1
ATOM 817 C C . ILE A 1 104 ? 4.242 -11.289 -0.237 1.00 85.06 104 ILE A C 1
ATOM 819 O O . ILE A 1 104 ? 3.180 -10.947 0.300 1.00 85.06 104 ILE A O 1
ATOM 823 N N . PRO A 1 105 ? 4.962 -12.332 0.217 1.00 85.75 105 PRO A N 1
ATOM 824 C CA . PRO A 1 105 ? 4.478 -13.238 1.259 1.00 85.75 105 PRO A CA 1
ATOM 825 C C . PRO A 1 105 ? 4.006 -12.536 2.538 1.00 85.75 105 PRO A C 1
ATOM 827 O O . PRO A 1 105 ? 3.029 -12.968 3.149 1.00 85.75 105 PRO A O 1
ATOM 830 N N . LEU A 1 106 ? 4.661 -11.438 2.924 1.00 88.94 106 LEU A N 1
ATOM 831 C CA . LEU A 1 106 ? 4.285 -10.613 4.072 1.00 88.94 106 LEU A CA 1
ATOM 832 C C . LEU A 1 106 ? 2.826 -10.127 4.023 1.00 88.94 106 LEU A C 1
ATOM 834 O O . LEU A 1 106 ? 2.076 -10.288 4.990 1.00 88.94 106 LEU A O 1
ATOM 838 N N . PHE A 1 107 ? 2.412 -9.537 2.899 1.00 90.69 107 PHE A N 1
ATOM 839 C CA . PHE A 1 107 ? 1.061 -8.999 2.745 1.00 90.69 107 PHE A CA 1
ATOM 840 C C . PHE A 1 107 ? 0.070 -10.081 2.336 1.00 90.69 107 PHE A C 1
ATOM 842 O O . PHE A 1 107 ? -1.044 -10.085 2.843 1.00 90.69 107 PHE A O 1
ATOM 849 N N . GLU A 1 108 ? 0.455 -11.050 1.503 1.00 88.75 108 GLU A N 1
ATOM 850 C CA . GLU A 1 108 ? -0.456 -12.130 1.104 1.00 88.75 108 GLU A CA 1
ATOM 851 C C . GLU A 1 108 ? -0.905 -13.006 2.277 1.00 88.75 108 GLU A C 1
ATOM 853 O O . GLU A 1 108 ? -2.018 -13.538 2.257 1.00 88.75 108 GLU A O 1
ATOM 858 N N . ARG A 1 109 ? -0.058 -13.158 3.302 1.00 87.56 109 ARG A N 1
ATOM 859 C CA . ARG A 1 109 ? -0.387 -13.926 4.509 1.00 87.56 109 ARG A CA 1
ATOM 860 C C . ARG A 1 109 ? -1.328 -13.193 5.454 1.00 87.56 109 ARG A C 1
ATOM 862 O O . ARG A 1 109 ? -2.154 -13.842 6.084 1.00 87.56 109 ARG A O 1
ATOM 869 N N . SER A 1 110 ? -1.216 -11.872 5.539 1.00 88.69 110 SER A N 1
ATOM 870 C CA . SER A 1 110 ? -1.962 -11.051 6.500 1.00 88.69 110 SER A CA 1
ATOM 871 C C . SER A 1 110 ? -3.213 -10.406 5.904 1.00 88.69 110 SER A C 1
ATOM 873 O O . SER A 1 110 ? -4.219 -10.233 6.591 1.00 88.69 110 SER A O 1
ATOM 875 N N . LEU A 1 111 ? -3.182 -10.097 4.609 1.00 91.56 111 LEU A N 1
ATOM 876 C CA . LEU A 1 111 ? -4.215 -9.367 3.893 1.00 91.56 111 LEU A CA 1
ATOM 877 C C . LEU A 1 111 ? -4.819 -10.242 2.791 1.00 91.56 111 LEU A C 1
ATOM 879 O O . LEU A 1 111 ? -4.135 -10.918 2.016 1.00 91.56 111 LEU A O 1
ATOM 883 N N . LYS A 1 112 ? -6.144 -10.210 2.674 1.00 91.38 112 LYS A N 1
ATOM 884 C CA . LYS A 1 112 ? -6.864 -10.766 1.529 1.00 91.38 112 LYS A CA 1
ATOM 885 C C . LYS A 1 112 ? -7.459 -9.620 0.734 1.00 91.38 112 LYS A C 1
ATOM 887 O O . LYS A 1 112 ? -8.388 -8.963 1.190 1.00 91.38 112 LYS A O 1
ATOM 892 N N . ARG A 1 113 ? -6.960 -9.416 -0.483 1.00 90.56 113 ARG A N 1
ATOM 893 C CA . ARG A 1 113 ? -7.576 -8.480 -1.422 1.00 90.56 113 ARG A CA 1
ATOM 894 C C . ARG A 1 113 ? -8.886 -9.065 -1.946 1.00 90.56 113 ARG A C 1
ATOM 896 O O . ARG A 1 113 ? -8.876 -10.141 -2.543 1.00 90.56 113 ARG A O 1
ATOM 903 N N . VAL A 1 114 ? -9.998 -8.375 -1.714 1.00 88.00 114 VAL A N 1
ATOM 904 C CA . VAL A 1 114 ? -11.343 -8.832 -2.113 1.00 88.00 114 VAL A CA 1
ATOM 905 C C . VAL A 1 114 ? -11.835 -8.162 -3.388 1.00 88.00 114 VAL A C 1
ATOM 907 O O . VAL A 1 114 ? -12.636 -8.746 -4.113 1.00 88.00 114 VAL A O 1
ATOM 910 N N . SER A 1 115 ? -11.352 -6.957 -3.688 1.00 83.88 115 SER A N 1
ATOM 911 C CA . SER A 1 115 ? -11.793 -6.190 -4.850 1.00 83.88 115 SER A CA 1
ATOM 912 C C . SER A 1 115 ? -10.776 -5.111 -5.218 1.00 83.88 115 SER A C 1
ATOM 914 O O . SER A 1 115 ? -10.009 -4.650 -4.371 1.00 83.88 115 SER A O 1
ATOM 916 N N . THR A 1 116 ? -10.794 -4.711 -6.487 1.00 81.69 116 THR A N 1
ATOM 917 C CA . THR A 1 116 ? -10.011 -3.598 -7.027 1.00 81.69 116 THR A CA 1
ATOM 918 C C . THR A 1 116 ? -10.947 -2.695 -7.816 1.00 81.69 116 THR A C 1
ATOM 920 O O . THR A 1 116 ? -11.617 -3.144 -8.747 1.00 81.69 116 THR A O 1
ATOM 923 N N . LYS A 1 117 ? -10.966 -1.408 -7.478 1.00 76.81 117 LYS A N 1
ATOM 924 C CA . LYS A 1 117 ? -11.755 -0.368 -8.137 1.00 76.81 117 LYS A CA 1
ATOM 925 C C . LYS A 1 117 ? -10.813 0.582 -8.868 1.00 76.81 117 LYS A C 1
ATOM 927 O O . LYS A 1 117 ? -9.884 1.136 -8.284 1.00 76.81 117 LYS A O 1
ATOM 932 N N . ARG A 1 118 ? -11.032 0.744 -10.175 1.00 66.00 118 ARG A N 1
ATOM 933 C CA . ARG A 1 118 ? -10.153 1.522 -11.072 1.00 66.00 118 ARG A CA 1
ATOM 934 C C . ARG A 1 118 ? -10.790 2.820 -11.576 1.00 66.00 118 ARG A C 1
ATOM 936 O O . ARG A 1 118 ? -10.147 3.566 -12.310 1.00 66.00 118 ARG A O 1
ATOM 943 N N . ARG A 1 119 ? -12.055 3.086 -11.232 1.00 58.47 119 ARG A N 1
ATOM 944 C CA . ARG A 1 119 ? -12.801 4.277 -11.664 1.00 58.47 119 ARG A CA 1
ATOM 945 C C . ARG A 1 119 ? -13.453 4.979 -10.480 1.00 58.47 119 ARG A C 1
ATOM 947 O O . ARG A 1 119 ? -13.862 4.337 -9.521 1.00 58.47 119 ARG A O 1
ATOM 954 N N . LYS A 1 120 ? -13.582 6.304 -10.601 1.00 52.72 120 LYS A N 1
ATOM 955 C CA . LYS A 1 120 ? -14.229 7.180 -9.612 1.00 52.72 120 LYS A CA 1
ATOM 956 C C . LYS A 1 120 ? -15.690 6.784 -9.365 1.00 52.72 120 LYS A C 1
ATOM 958 O O . LYS A 1 120 ? -16.108 6.762 -8.219 1.00 52.72 120 LYS A O 1
ATOM 963 N N . ASP A 1 121 ? -16.408 6.398 -10.421 1.00 51.31 121 ASP A N 1
ATOM 964 C CA . ASP A 1 121 ? -17.814 5.970 -10.342 1.00 51.31 121 ASP A CA 1
ATOM 965 C C . ASP A 1 121 ? -17.990 4.598 -9.661 1.00 51.31 121 ASP A C 1
ATOM 967 O O . ASP A 1 121 ? -19.093 4.260 -9.244 1.00 51.31 121 ASP A O 1
ATOM 971 N N . ASP A 1 122 ? -16.906 3.824 -9.516 1.00 51.94 122 ASP A N 1
ATOM 972 C CA . ASP A 1 122 ? -16.924 2.510 -8.862 1.00 51.94 122 ASP A CA 1
ATOM 973 C C . ASP A 1 122 ? -16.483 2.568 -7.387 1.00 51.94 122 ASP A C 1
ATOM 975 O O . ASP A 1 122 ? -16.585 1.559 -6.685 1.00 51.94 122 ASP A O 1
ATOM 979 N N . LEU A 1 123 ? -15.962 3.713 -6.924 1.00 57.41 123 LEU A N 1
ATOM 980 C CA . LEU A 1 123 ? -15.525 3.940 -5.544 1.00 57.41 123 LEU A CA 1
ATOM 981 C C . LEU A 1 123 ? -16.702 4.440 -4.702 1.00 57.41 123 LEU A C 1
ATOM 983 O O . LEU A 1 123 ? -16.730 5.580 -4.241 1.00 57.41 123 LEU A O 1
ATOM 987 N N . ASP A 1 124 ? -17.682 3.569 -4.500 1.00 63.16 124 ASP A N 1
ATOM 988 C CA . ASP A 1 124 ? -18.711 3.774 -3.488 1.00 63.16 124 ASP A CA 1
ATOM 989 C C . ASP A 1 124 ? -18.162 3.264 -2.152 1.00 63.16 124 ASP A C 1
ATOM 991 O O . ASP A 1 124 ? -18.406 2.123 -1.764 1.00 63.16 124 ASP A O 1
ATOM 995 N N . ALA A 1 125 ? -17.364 4.096 -1.473 1.00 58.34 125 ALA A N 1
ATOM 996 C CA . ALA A 1 125 ? -16.763 3.758 -0.180 1.00 58.34 125 ALA A CA 1
ATOM 997 C C . ALA A 1 125 ? -17.811 3.321 0.863 1.00 58.34 125 ALA A C 1
ATOM 999 O O . ALA A 1 125 ? -17.479 2.560 1.771 1.00 58.34 125 ALA A O 1
ATOM 1000 N N . ASP A 1 126 ? -19.066 3.765 0.709 1.00 57.94 126 ASP A N 1
ATOM 1001 C CA . ASP A 1 126 ? -20.191 3.359 1.546 1.00 57.94 126 ASP A CA 1
ATOM 1002 C C . ASP A 1 126 ? -20.537 1.888 1.332 1.00 57.94 126 ASP A C 1
ATOM 1004 O O . ASP A 1 126 ? -20.477 1.084 2.264 1.00 57.94 126 ASP A O 1
ATOM 1008 N N . ARG A 1 127 ? -20.787 1.492 0.082 1.00 61.12 127 ARG A N 1
ATOM 1009 C CA . ARG A 1 127 ? -21.026 0.085 -0.260 1.00 61.12 127 ARG A CA 1
ATOM 1010 C C . ARG A 1 127 ? -19.792 -0.784 -0.011 1.00 61.12 127 ARG A C 1
ATOM 1012 O O . ARG A 1 127 ? -19.912 -1.891 0.506 1.00 61.12 127 ARG A O 1
ATOM 1019 N N . ASP A 1 128 ? -18.614 -0.305 -0.376 1.00 66.12 128 ASP A N 1
ATOM 1020 C CA . ASP A 1 128 ? -17.385 -1.095 -0.412 1.00 66.12 128 ASP A CA 1
ATOM 1021 C C . ASP A 1 128 ? -16.827 -1.409 0.989 1.00 66.12 128 ASP A C 1
ATOM 1023 O O . ASP A 1 128 ? -16.267 -2.485 1.187 1.00 66.12 128 ASP A O 1
ATOM 1027 N N . LEU A 1 129 ? -17.020 -0.524 1.978 1.00 65.38 129 LEU A N 1
ATOM 1028 C CA . LEU A 1 129 ? -16.641 -0.798 3.372 1.00 65.38 129 LEU A CA 1
ATOM 1029 C C . LEU A 1 129 ? -17.761 -1.474 4.178 1.00 65.38 129 LEU A C 1
ATOM 1031 O O . LEU A 1 129 ? -17.449 -2.227 5.098 1.00 65.38 129 LEU A O 1
ATOM 1035 N N . LYS A 1 130 ? -19.046 -1.258 3.845 1.00 65.62 130 LYS A N 1
ATOM 1036 C CA . LYS A 1 130 ? -20.180 -1.880 4.564 1.00 65.62 130 LYS A CA 1
ATOM 1037 C C . LYS A 1 130 ? -20.536 -3.293 4.106 1.00 65.62 130 LYS A C 1
ATOM 1039 O O . LYS A 1 130 ? -21.268 -3.977 4.810 1.00 65.62 130 LYS A O 1
ATOM 1044 N N . THR A 1 131 ? -20.073 -3.734 2.938 1.00 56.91 131 THR A N 1
ATOM 1045 C CA . THR A 1 131 ? -20.402 -5.074 2.405 1.00 56.91 131 THR A CA 1
ATOM 1046 C C . THR A 1 131 ? -19.609 -6.211 3.044 1.00 56.91 131 THR A C 1
ATOM 1048 O O . THR A 1 131 ? -19.915 -7.373 2.787 1.00 56.91 131 THR A O 1
ATOM 1051 N N . ALA A 1 132 ? -18.604 -5.907 3.866 1.00 61.34 132 ALA A N 1
ATOM 1052 C CA . ALA A 1 132 ? -17.884 -6.918 4.625 1.00 61.34 132 ALA A CA 1
ATOM 1053 C C . ALA A 1 132 ? -18.595 -7.191 5.962 1.00 61.34 132 ALA A C 1
ATOM 1055 O O . ALA A 1 132 ? -18.925 -6.262 6.694 1.00 61.34 132 ALA A O 1
ATOM 1056 N N . ASP A 1 133 ? -18.754 -8.461 6.333 1.00 70.19 133 ASP A N 1
ATOM 1057 C CA . ASP A 1 133 ? -19.206 -8.857 7.680 1.00 70.19 133 ASP A CA 1
ATOM 1058 C C . ASP A 1 133 ? -18.106 -8.659 8.750 1.00 70.19 133 ASP A C 1
ATOM 1060 O O . ASP A 1 133 ? -18.304 -8.944 9.928 1.00 70.19 133 ASP A O 1
ATOM 1064 N N . SER A 1 134 ? -16.929 -8.182 8.335 1.00 85.44 134 SER A N 1
ATOM 1065 C CA . SER A 1 134 ? -15.736 -7.977 9.155 1.00 85.44 134 SER A CA 1
ATOM 1066 C C . SER A 1 134 ? -15.100 -6.613 8.895 1.00 85.44 134 SER A C 1
ATOM 1068 O O . SER A 1 134 ? -15.440 -5.914 7.931 1.00 85.44 134 SER A O 1
ATOM 1070 N N . SER A 1 135 ? -14.095 -6.275 9.700 1.00 91.19 135 SER A N 1
ATOM 1071 C CA . SER A 1 135 ? -13.214 -5.141 9.439 1.00 91.19 135 SER A CA 1
ATOM 1072 C C . SER A 1 135 ? -12.587 -5.228 8.052 1.00 91.19 135 SER A C 1
ATOM 1074 O O . SER A 1 135 ? -12.322 -6.313 7.519 1.00 91.19 135 SER A O 1
ATOM 1076 N N . ALA A 1 136 ? -12.412 -4.064 7.440 1.00 93.06 136 ALA A N 1
ATOM 1077 C CA . ALA A 1 136 ? -11.973 -3.929 6.061 1.00 93.06 136 ALA A CA 1
ATOM 1078 C C . ALA A 1 136 ? -11.163 -2.647 5.892 1.00 93.06 136 ALA A C 1
ATOM 1080 O O . ALA A 1 136 ? -11.333 -1.681 6.630 1.00 93.06 136 ALA A O 1
ATOM 1081 N N . ALA A 1 137 ? -10.291 -2.628 4.896 1.00 93.44 137 ALA A N 1
ATOM 1082 C CA . ALA A 1 137 ? -9.460 -1.489 4.565 1.00 93.44 137 ALA A CA 1
ATOM 1083 C C . ALA A 1 137 ? -9.534 -1.219 3.072 1.00 93.44 137 ALA A C 1
ATOM 1085 O O . ALA A 1 137 ? -9.515 -2.147 2.268 1.00 93.44 137 ALA A O 1
ATOM 1086 N N . ILE A 1 138 ? -9.571 0.052 2.696 1.00 91.00 138 ILE A N 1
ATOM 1087 C CA . ILE A 1 138 ? -9.362 0.488 1.324 1.00 91.00 138 ILE A CA 1
ATOM 1088 C C . ILE A 1 138 ? -8.048 1.258 1.242 1.00 91.00 138 ILE A C 1
ATOM 1090 O O . ILE A 1 138 ? -7.839 2.249 1.943 1.00 91.00 138 ILE A O 1
ATOM 1094 N N . VAL A 1 139 ? -7.152 0.789 0.379 1.00 91.56 139 VAL A N 1
ATOM 1095 C CA . VAL A 1 139 ? -5.924 1.494 0.019 1.00 91.56 139 VAL A CA 1
ATOM 1096 C C . VAL A 1 139 ? -6.216 2.323 -1.216 1.00 91.56 139 VAL A C 1
ATOM 1098 O O . VAL A 1 139 ? -6.464 1.782 -2.293 1.00 91.56 139 VAL A O 1
ATOM 1101 N N . LEU A 1 140 ? -6.202 3.641 -1.049 1.00 88.69 140 LEU A N 1
ATOM 1102 C CA . LEU A 1 140 ? -6.492 4.604 -2.099 1.00 88.69 140 LEU A CA 1
ATOM 1103 C C . LEU A 1 140 ? -5.194 5.198 -2.633 1.00 88.69 140 LEU A C 1
ATOM 1105 O O . LEU A 1 140 ? -4.407 5.781 -1.887 1.00 88.69 140 LEU A O 1
ATOM 1109 N N . THR A 1 141 ? -5.000 5.092 -3.943 1.00 84.88 141 THR A N 1
ATOM 1110 C CA . THR A 1 141 ? -3.847 5.632 -4.662 1.00 84.88 141 THR A CA 1
ATOM 1111 C C . THR A 1 141 ? -4.309 6.654 -5.693 1.00 84.88 141 THR A C 1
ATOM 1113 O O . THR A 1 141 ? -5.031 6.330 -6.636 1.00 84.88 141 THR A O 1
ATOM 1116 N N . ARG A 1 142 ? -3.846 7.897 -5.548 1.00 81.50 142 ARG A N 1
ATOM 1117 C CA . ARG A 1 142 ? -3.995 8.975 -6.531 1.00 81.50 142 ARG A CA 1
ATOM 1118 C C . ARG A 1 142 ? -2.681 9.730 -6.615 1.00 81.50 142 ARG A C 1
ATOM 1120 O O . ARG A 1 142 ? -2.381 10.524 -5.732 1.00 81.50 142 ARG A O 1
ATOM 1127 N N . TYR A 1 143 ? -1.903 9.483 -7.664 1.00 73.12 143 TYR A N 1
ATOM 1128 C CA . TYR A 1 143 ? -0.529 9.975 -7.766 1.00 73.12 143 TYR A CA 1
ATOM 1129 C C . TYR A 1 143 ? -0.368 11.464 -7.384 1.00 73.12 143 TYR A C 1
ATOM 1131 O O . TYR A 1 143 ? -1.102 12.298 -7.922 1.00 73.12 143 TYR A O 1
ATOM 1139 N N . PRO A 1 144 ? 0.590 11.827 -6.503 1.00 73.50 144 PRO A N 1
ATOM 1140 C CA . PRO A 1 144 ? 1.515 10.978 -5.730 1.00 73.50 144 PRO A CA 1
ATOM 1141 C C . PRO A 1 144 ? 0.985 10.552 -4.342 1.00 73.50 144 PRO A C 1
ATOM 1143 O O . PRO A 1 144 ? 1.730 10.007 -3.530 1.00 73.50 144 PRO A O 1
ATOM 1146 N N . LYS A 1 145 ? -0.283 10.824 -4.029 1.00 83.00 145 LYS A N 1
ATOM 1147 C CA . LYS A 1 145 ? -0.897 10.546 -2.729 1.00 83.00 145 LYS A CA 1
ATOM 1148 C C . LYS A 1 145 ? -1.352 9.091 -2.610 1.00 83.00 145 LYS A C 1
ATOM 1150 O O . LYS A 1 145 ? -1.960 8.532 -3.522 1.00 83.00 145 LYS A O 1
ATOM 1155 N N . VAL A 1 146 ? -1.075 8.508 -1.448 1.00 87.94 146 VAL A N 1
ATOM 1156 C CA . VAL A 1 146 ? -1.499 7.160 -1.066 1.00 87.94 146 VAL A CA 1
ATOM 1157 C C . VAL A 1 146 ? -1.998 7.228 0.371 1.00 87.94 146 VAL A C 1
ATOM 1159 O O . VAL A 1 146 ? -1.306 7.797 1.214 1.00 87.94 146 VAL A O 1
ATOM 1162 N N . VAL A 1 147 ? -3.189 6.697 0.636 1.00 92.12 147 VAL A N 1
ATOM 1163 C CA . VAL A 1 147 ? -3.800 6.664 1.974 1.00 92.12 147 VAL A CA 1
ATOM 1164 C C . VAL A 1 147 ? -4.483 5.323 2.212 1.00 92.12 147 VAL A C 1
ATOM 1166 O O . VAL A 1 147 ? -4.972 4.703 1.268 1.00 92.12 147 VAL A O 1
ATOM 1169 N N . ALA A 1 148 ? -4.550 4.891 3.468 1.00 94.56 148 ALA A N 1
ATOM 1170 C CA . ALA A 1 148 ? -5.433 3.801 3.877 1.00 94.56 148 ALA A CA 1
ATOM 1171 C C . ALA A 1 148 ? -6.645 4.373 4.609 1.00 94.56 148 ALA A C 1
ATOM 1173 O O . ALA A 1 148 ? -6.507 5.285 5.420 1.00 94.56 148 ALA A O 1
ATOM 1174 N N . CYS A 1 149 ? -7.823 3.820 4.348 1.00 93.94 149 CYS A N 1
ATOM 1175 C CA . CYS A 1 149 ? -9.017 4.037 5.153 1.00 93.94 149 CYS A CA 1
ATOM 1176 C C . CYS A 1 149 ? -9.529 2.684 5.634 1.00 93.94 149 CYS A C 1
ATOM 1178 O O . CYS A 1 149 ? -9.904 1.839 4.826 1.00 93.94 149 CYS A O 1
ATOM 1180 N N . LEU A 1 150 ? -9.542 2.482 6.943 1.00 94.62 150 LEU A N 1
ATOM 1181 C CA . LEU A 1 150 ? -9.984 1.256 7.582 1.00 94.62 150 LEU A CA 1
ATOM 1182 C C . LEU A 1 150 ? -11.351 1.479 8.208 1.00 94.62 150 LEU A C 1
ATOM 1184 O O . LEU A 1 150 ? -11.617 2.552 8.739 1.00 94.62 150 LEU A O 1
ATOM 1188 N N . ARG A 1 151 ? -12.194 0.454 8.169 1.00 93.75 151 ARG A N 1
ATOM 1189 C CA . ARG A 1 151 ? -13.368 0.298 9.017 1.00 93.75 151 ARG A CA 1
ATOM 1190 C C . ARG A 1 151 ? -13.047 -0.799 10.022 1.00 93.75 151 ARG A C 1
ATOM 1192 O O . ARG A 1 151 ? -12.840 -1.942 9.618 1.00 93.75 151 ARG A O 1
ATOM 1199 N N . LEU A 1 152 ? -13.003 -0.428 11.294 1.00 92.12 152 LEU A N 1
ATOM 1200 C CA . LEU A 1 152 ? -12.844 -1.337 12.421 1.00 92.12 152 LEU A CA 1
ATOM 1201 C C . LEU A 1 152 ? -14.227 -1.623 13.003 1.00 92.12 152 LEU A C 1
ATOM 1203 O O . LEU A 1 152 ? -14.913 -0.704 13.463 1.00 92.12 152 LEU A O 1
ATOM 1207 N N . CYS A 1 153 ? -14.645 -2.883 12.931 1.00 89.06 153 CYS A N 1
ATOM 1208 C CA . CYS A 1 153 ? -15.937 -3.331 13.417 1.00 89.06 153 CYS A CA 1
ATOM 1209 C C . CYS A 1 153 ? -15.987 -3.288 14.941 1.00 89.06 153 CYS A C 1
ATOM 1211 O O . CYS A 1 153 ? -15.156 -3.884 15.624 1.00 89.06 153 CYS A O 1
ATOM 1213 N N . ASN A 1 154 ? -16.998 -2.615 15.482 1.00 85.00 154 ASN A N 1
ATOM 1214 C CA . ASN A 1 154 ? -17.210 -2.544 16.921 1.00 85.00 154 ASN A CA 1
ATOM 1215 C C . ASN A 1 154 ? -18.463 -3.327 17.308 1.00 85.00 154 ASN A C 1
ATOM 1217 O O . ASN A 1 154 ? -19.581 -2.860 17.123 1.00 85.00 154 ASN A O 1
ATOM 1221 N N . VAL A 1 155 ? -18.293 -4.505 17.905 1.00 79.88 155 VAL A N 1
ATOM 1222 C CA . VAL A 1 155 ? -19.430 -5.358 18.301 1.00 79.88 155 VAL A CA 1
ATOM 1223 C C . VAL A 1 155 ? -20.350 -4.664 19.320 1.00 79.88 155 VAL A C 1
ATOM 1225 O O . VAL A 1 155 ? -21.548 -4.935 19.360 1.00 79.88 155 VAL A O 1
ATOM 1228 N N . ALA A 1 156 ? -19.807 -3.755 20.134 1.00 80.88 156 ALA A N 1
ATOM 1229 C CA . ALA A 1 156 ? -20.526 -3.092 21.219 1.00 80.88 156 ALA A CA 1
ATOM 1230 C C . ALA A 1 156 ? -21.051 -1.686 20.861 1.00 80.88 156 ALA A C 1
ATOM 1232 O O . ALA A 1 156 ? -21.575 -0.995 21.737 1.00 80.88 156 ALA A O 1
ATOM 1233 N N . GLY A 1 157 ? -20.905 -1.222 19.615 1.00 84.25 157 GLY A N 1
ATOM 1234 C CA . GLY A 1 157 ? -21.238 0.159 19.268 1.00 84.25 157 GLY A CA 1
ATOM 1235 C C . GLY A 1 157 ? -21.052 0.504 17.790 1.00 84.25 157 GLY A C 1
ATOM 1236 O O . GLY A 1 157 ? -21.075 -0.383 16.943 1.00 84.25 157 GLY A O 1
ATOM 1237 N N . PRO A 1 158 ? -20.907 1.796 17.447 1.00 88.00 158 PRO A N 1
ATOM 1238 C CA . PRO A 1 158 ? -20.630 2.193 16.075 1.00 88.00 158 PRO A CA 1
ATOM 1239 C C . PRO A 1 158 ? -19.216 1.771 15.665 1.00 88.00 158 PRO A C 1
ATOM 1241 O O . PRO A 1 158 ? -18.279 1.849 16.468 1.00 88.00 158 PRO A O 1
ATOM 1244 N N . ASP A 1 159 ? -19.075 1.379 14.400 1.00 91.38 159 ASP A N 1
ATOM 1245 C CA . ASP A 1 159 ? -17.779 1.148 13.765 1.00 91.38 159 ASP A CA 1
ATOM 1246 C C . ASP A 1 159 ? -16.910 2.409 13.827 1.00 91.38 159 ASP A C 1
ATOM 1248 O O . ASP A 1 159 ? -17.405 3.542 13.784 1.00 91.38 159 ASP A O 1
ATOM 1252 N N . VAL A 1 160 ? -15.594 2.206 13.878 1.00 93.00 160 VAL A N 1
ATOM 1253 C CA . VAL A 1 160 ? -14.620 3.297 13.843 1.00 93.00 160 VAL A CA 1
ATOM 1254 C C . VAL A 1 160 ? -13.883 3.267 12.514 1.00 93.00 160 VAL A C 1
ATOM 1256 O O . VAL A 1 160 ? -13.265 2.273 12.133 1.00 93.00 160 VAL A O 1
ATOM 1259 N N . PHE A 1 161 ? -13.934 4.386 11.808 1.00 93.69 161 PHE A N 1
ATOM 1260 C CA . PHE A 1 161 ? -13.175 4.629 10.599 1.00 93.69 161 PHE A CA 1
ATOM 1261 C C . PHE A 1 161 ? -11.838 5.276 10.943 1.00 93.69 161 PHE A C 1
ATOM 1263 O O . PHE A 1 161 ? -11.798 6.293 11.637 1.00 93.69 161 PHE A O 1
ATOM 1270 N N . VAL A 1 162 ? -10.754 4.706 10.424 1.00 95.50 162 VAL A N 1
ATOM 1271 C CA . VAL A 1 162 ? -9.386 5.187 10.637 1.00 95.50 162 VAL A CA 1
ATOM 1272 C C . VAL A 1 162 ? -8.757 5.504 9.289 1.00 95.50 162 VAL A C 1
ATOM 1274 O O . VAL A 1 162 ? -8.566 4.614 8.464 1.00 95.50 162 VAL A O 1
ATOM 1277 N N . ILE A 1 163 ? -8.418 6.768 9.054 1.00 95.19 163 ILE A N 1
ATOM 1278 C CA . ILE A 1 163 ? -7.679 7.196 7.867 1.00 95.19 163 ILE A CA 1
ATOM 1279 C C . ILE A 1 163 ? -6.219 7.372 8.252 1.00 95.19 163 ILE A C 1
ATOM 1281 O O . ILE A 1 163 ? -5.904 8.239 9.063 1.00 95.19 163 ILE A O 1
ATOM 1285 N N . PHE A 1 164 ? -5.337 6.602 7.626 1.00 95.19 164 PHE A N 1
ATOM 1286 C CA . PHE A 1 164 ? -3.898 6.796 7.708 1.00 95.19 164 PHE A CA 1
ATOM 1287 C C . PHE A 1 164 ? -3.389 7.526 6.474 1.00 95.19 164 PHE A C 1
ATOM 1289 O O . PHE A 1 164 ? -3.498 7.042 5.342 1.00 95.19 164 PHE A O 1
ATOM 1296 N N . ASN A 1 165 ? -2.815 8.701 6.714 1.00 91.69 165 ASN A N 1
ATOM 1297 C CA . ASN A 1 165 ? -2.140 9.490 5.705 1.00 91.69 165 ASN A CA 1
ATOM 1298 C C . ASN A 1 165 ? -0.654 9.599 6.072 1.00 91.69 165 ASN A C 1
ATOM 1300 O O . ASN A 1 165 ? -0.294 10.419 6.919 1.00 91.69 165 ASN A O 1
ATOM 1304 N N . PRO A 1 166 ? 0.224 8.814 5.426 1.00 88.69 166 PRO A N 1
ATOM 1305 C CA . PRO A 1 166 ? 1.651 8.838 5.728 1.00 88.69 166 PRO A CA 1
ATOM 1306 C C . PRO A 1 166 ? 2.338 10.141 5.290 1.00 88.69 166 PRO A C 1
ATOM 1308 O O . PRO A 1 166 ? 3.468 10.390 5.691 1.00 88.69 166 PRO A O 1
ATOM 1311 N N . ARG A 1 167 ? 1.699 10.952 4.427 1.00 82.38 167 ARG A N 1
ATOM 1312 C CA . ARG A 1 167 ? 2.274 12.180 3.846 1.00 82.38 167 ARG A CA 1
ATOM 1313 C C . ARG A 1 167 ? 1.205 13.268 3.656 1.00 82.38 167 ARG A C 1
ATOM 1315 O O . ARG A 1 167 ? 0.784 13.532 2.514 1.00 82.38 167 ARG A O 1
ATOM 1322 N N . PRO A 1 168 ? 0.724 13.912 4.730 1.00 73.44 168 PRO A N 1
ATOM 1323 C CA . PRO A 1 168 ? -0.186 15.039 4.599 1.00 73.44 168 PRO A CA 1
ATOM 1324 C C . PRO A 1 168 ? 0.460 16.211 3.864 1.00 73.44 168 PRO A C 1
ATOM 1326 O O . PRO A 1 168 ? 1.672 16.365 3.805 1.00 73.44 168 PRO A O 1
ATOM 1329 N N . THR A 1 169 ? -0.386 17.002 3.213 1.00 65.75 169 THR A N 1
ATOM 1330 C CA . THR A 1 169 ? 0.008 18.059 2.271 1.00 65.75 169 THR A CA 1
ATOM 1331 C C . THR A 1 169 ? 0.266 19.407 2.949 1.00 65.75 169 THR A C 1
ATOM 1333 O O . THR A 1 169 ? 0.357 20.400 2.243 1.00 65.75 169 THR A O 1
ATOM 1336 N N . SER A 1 170 ? 0.312 19.480 4.285 1.00 58.22 170 SER A N 1
ATOM 1337 C CA . SER A 1 170 ? 0.495 20.752 4.989 1.00 58.22 170 SER A CA 1
ATOM 1338 C C . SER A 1 170 ? 1.956 21.193 4.984 1.00 58.22 170 SER A C 1
ATOM 1340 O O . SER A 1 170 ? 2.822 20.469 5.474 1.00 58.22 170 SER A O 1
ATOM 1342 N N . ASP A 1 171 ? 2.182 22.423 4.529 1.00 50.84 171 ASP A N 1
ATOM 1343 C CA . ASP A 1 171 ? 3.479 23.086 4.323 1.00 50.84 171 ASP A CA 1
ATOM 1344 C C . ASP A 1 171 ? 4.371 23.198 5.577 1.00 50.84 171 ASP A C 1
ATOM 1346 O O . ASP A 1 171 ? 5.523 23.614 5.479 1.00 50.84 171 ASP A O 1
ATOM 1350 N N . GLN A 1 172 ? 3.862 22.845 6.762 1.00 45.94 172 GLN A N 1
ATOM 1351 C CA . GLN A 1 172 ? 4.563 23.037 8.034 1.00 45.94 172 GLN A CA 1
ATOM 1352 C C . GLN A 1 172 ? 5.116 21.773 8.697 1.00 45.94 172 GLN A C 1
ATOM 1354 O O . GLN A 1 172 ? 5.896 21.930 9.627 1.00 45.94 172 GLN A O 1
ATOM 1359 N N . GLN A 1 173 ? 4.801 20.559 8.228 1.00 53.22 173 GLN A N 1
ATOM 1360 C CA . GLN A 1 173 ? 5.466 19.312 8.656 1.00 53.22 173 GLN A CA 1
ATOM 1361 C C . GLN A 1 173 ? 4.913 18.122 7.853 1.00 53.22 173 GLN A C 1
ATOM 1363 O O . GLN A 1 173 ? 3.706 17.883 7.848 1.00 53.22 173 GLN A O 1
ATOM 1368 N N . GLN A 1 174 ? 5.789 17.336 7.214 1.00 62.38 174 GLN A N 1
ATOM 1369 C CA . GLN A 1 174 ? 5.463 16.072 6.520 1.00 62.38 174 GLN A CA 1
ATOM 1370 C C . GLN A 1 174 ? 5.182 14.913 7.508 1.00 62.38 174 GLN A C 1
ATOM 1372 O O . GLN A 1 174 ? 5.537 13.764 7.261 1.00 62.38 174 GLN A O 1
ATOM 1377 N N . ALA A 1 175 ? 4.581 15.224 8.655 1.00 76.12 175 ALA A N 1
ATOM 1378 C CA . ALA A 1 175 ? 4.300 14.289 9.736 1.00 76.12 175 ALA A CA 1
ATOM 1379 C C . ALA A 1 175 ? 3.177 13.333 9.335 1.00 76.12 175 ALA A C 1
ATOM 1381 O O . ALA A 1 175 ? 2.121 13.801 8.915 1.00 76.12 175 ALA A O 1
ATOM 1382 N N . ALA A 1 176 ? 3.348 12.020 9.494 1.00 87.38 176 ALA A N 1
ATOM 1383 C CA . ALA A 1 176 ? 2.238 11.092 9.288 1.00 87.38 176 ALA A CA 1
ATOM 1384 C C . ALA A 1 176 ? 1.046 11.465 10.192 1.00 87.38 176 ALA A C 1
ATOM 1386 O O . ALA A 1 176 ? 1.231 11.975 11.300 1.00 87.38 176 ALA A O 1
ATOM 1387 N N . ASN A 1 177 ? -0.186 11.228 9.734 1.00 90.44 177 ASN A N 1
ATOM 1388 C CA . ASN A 1 177 ? -1.364 11.458 10.564 1.00 90.44 177 ASN A CA 1
ATOM 1389 C C . ASN A 1 177 ? -2.396 10.334 10.493 1.00 90.44 177 ASN A C 1
ATOM 1391 O O . ASN A 1 177 ? -2.514 9.611 9.500 1.00 90.44 177 ASN A O 1
ATOM 1395 N N . LEU A 1 178 ? -3.146 10.230 11.586 1.00 93.69 178 LEU A N 1
ATOM 1396 C CA . LEU A 1 178 ? -4.333 9.406 11.714 1.00 93.69 178 LEU A CA 1
ATOM 1397 C C . LEU A 1 178 ? -5.549 10.300 11.906 1.00 93.69 178 LEU A C 1
ATOM 1399 O O . LEU A 1 178 ? -5.508 11.249 12.685 1.00 93.69 178 LEU A O 1
ATOM 1403 N N . THR A 1 179 ? -6.635 9.994 11.206 1.00 94.31 179 THR A N 1
ATOM 1404 C CA . THR A 1 179 ? -7.947 10.600 11.452 1.00 94.31 179 THR A CA 1
ATOM 1405 C C . THR A 1 179 ? -8.938 9.517 11.859 1.00 94.31 179 THR A C 1
ATOM 1407 O O . THR A 1 179 ? -9.060 8.515 11.160 1.00 94.31 179 THR A O 1
ATOM 1410 N N . PHE A 1 180 ? -9.652 9.732 12.958 1.00 94.75 180 PHE A N 1
ATOM 1411 C CA . PHE A 1 180 ? -10.653 8.828 13.511 1.00 94.75 180 PHE A CA 1
ATOM 1412 C C . PHE A 1 180 ? -12.038 9.455 13.396 1.00 94.75 180 PHE A C 1
ATOM 1414 O O . PHE A 1 180 ? -12.225 10.609 13.780 1.00 94.75 180 PHE A O 1
ATOM 1421 N N . ASN A 1 181 ? -12.997 8.681 12.894 1.00 92.94 181 ASN A N 1
ATOM 1422 C CA . ASN A 1 181 ? -14.392 9.079 12.734 1.00 92.94 181 ASN A CA 1
ATOM 1423 C C . ASN A 1 181 ? -15.309 7.883 13.006 1.00 92.94 181 ASN A C 1
ATOM 1425 O O . ASN A 1 181 ? -14.947 6.751 12.717 1.00 92.94 181 ASN A O 1
ATOM 1429 N N . THR A 1 182 ? -16.523 8.111 13.498 1.00 92.94 182 THR A N 1
ATOM 1430 C CA . THR A 1 182 ? -17.583 7.078 13.547 1.00 92.94 182 THR A CA 1
ATOM 1431 C C . THR A 1 182 ? -18.605 7.252 12.424 1.00 92.94 182 THR A C 1
ATOM 1433 O O . THR A 1 182 ? -19.325 6.321 12.069 1.00 92.94 182 THR A O 1
ATOM 1436 N N . SER A 1 183 ? -18.647 8.438 11.807 1.00 89.38 183 SER A N 1
ATOM 1437 C CA . SER A 1 183 ? -19.497 8.724 10.656 1.00 89.38 183 SER A CA 1
ATOM 1438 C C . SER A 1 183 ? -18.754 8.477 9.354 1.00 89.38 183 SER A C 1
ATOM 1440 O O . SER A 1 183 ? -17.775 9.151 9.032 1.00 89.38 183 SER A O 1
ATOM 1442 N N . LEU A 1 184 ? -19.293 7.576 8.540 1.00 85.81 184 LEU A N 1
ATOM 1443 C CA . LEU A 1 184 ? -18.791 7.357 7.193 1.00 85.81 184 LEU A CA 1
ATOM 1444 C C . LEU A 1 184 ? -18.838 8.635 6.337 1.00 85.81 184 LEU A C 1
ATOM 1446 O O . LEU A 1 184 ? -17.920 8.879 5.562 1.00 85.81 184 LEU A O 1
ATOM 1450 N N . ALA A 1 185 ? -19.878 9.462 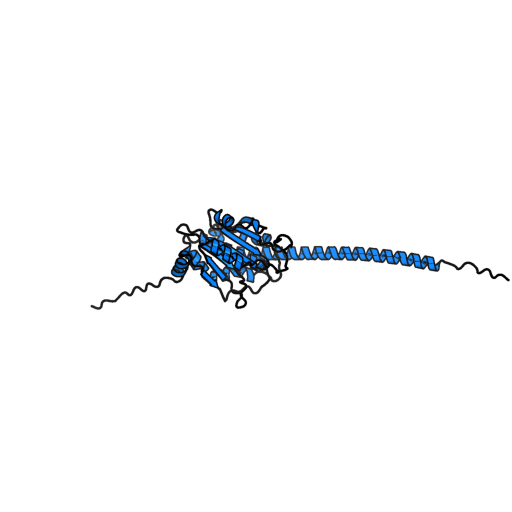6.471 1.00 85.81 185 ALA A N 1
ATOM 1451 C CA . ALA A 1 185 ? -19.998 10.688 5.681 1.00 85.81 185 ALA A CA 1
ATOM 1452 C C . ALA A 1 185 ? -18.838 11.658 5.967 1.00 85.81 185 ALA A C 1
ATOM 1454 O O . ALA A 1 185 ?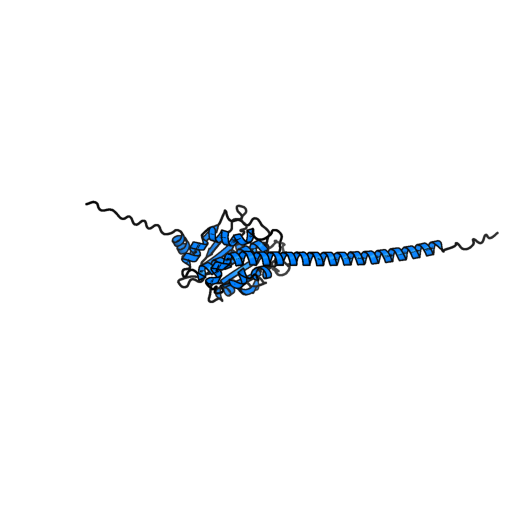 -18.260 12.219 5.036 1.00 85.81 185 ALA A O 1
ATOM 1455 N N . GLN A 1 186 ? -18.448 11.791 7.242 1.00 87.88 186 GLN A N 1
ATOM 1456 C CA . GLN A 1 186 ? -17.274 12.573 7.645 1.00 87.88 186 GLN A CA 1
ATOM 1457 C C . GLN A 1 186 ? -15.983 11.955 7.094 1.00 87.88 186 GLN A C 1
ATOM 1459 O O . GLN A 1 186 ? -15.156 12.669 6.531 1.00 87.88 186 GLN A O 1
ATOM 1464 N N . THR A 1 187 ? -15.838 10.628 7.165 1.00 87.75 187 THR A N 1
ATOM 1465 C CA . THR A 1 187 ? -14.697 9.896 6.589 1.00 87.75 187 THR A CA 1
ATOM 1466 C C . THR A 1 187 ? -14.555 10.146 5.086 1.00 87.75 187 THR A C 1
ATOM 1468 O O . THR A 1 187 ? -13.466 10.468 4.613 1.00 87.75 187 THR A O 1
ATOM 1471 N N . VAL A 1 188 ? -15.647 10.056 4.323 1.00 85.12 188 VAL A N 1
ATOM 1472 C CA . VAL A 1 188 ? -15.644 10.318 2.875 1.00 85.12 188 VAL A CA 1
ATOM 1473 C C . VAL A 1 188 ? -15.281 11.774 2.593 1.00 85.12 188 VAL A C 1
ATOM 1475 O O . VAL A 1 188 ? -14.406 12.035 1.768 1.00 85.12 188 VAL A O 1
ATOM 1478 N N . GLN A 1 189 ? -15.878 12.725 3.316 1.00 84.44 189 GLN A N 1
ATOM 1479 C CA . GLN A 1 189 ? -15.549 14.144 3.182 1.00 84.44 189 GLN A CA 1
ATOM 1480 C C . GLN A 1 189 ? -14.061 14.411 3.461 1.00 84.44 189 GLN A C 1
ATOM 1482 O O . GLN A 1 189 ? -13.408 15.148 2.716 1.00 84.44 189 GLN A O 1
ATOM 1487 N N . ARG A 1 190 ? -13.499 13.769 4.490 1.00 87.69 190 ARG A N 1
ATOM 1488 C CA . ARG A 1 190 ? -12.079 13.852 4.837 1.00 87.69 190 ARG A CA 1
ATOM 1489 C C . ARG A 1 190 ? -11.190 13.294 3.728 1.00 87.69 190 ARG A C 1
ATOM 1491 O O . ARG A 1 190 ? -10.223 13.948 3.339 1.00 87.69 190 ARG A O 1
ATOM 1498 N N . LEU A 1 191 ? -11.529 12.128 3.180 1.00 86.06 191 LEU A N 1
ATOM 1499 C CA . LEU A 1 191 ? -10.813 11.528 2.050 1.00 86.06 191 LEU A CA 1
ATOM 1500 C C . LEU A 1 191 ? -10.846 12.426 0.808 1.00 86.06 191 LEU A C 1
ATOM 1502 O O . LEU A 1 191 ? -9.813 12.591 0.158 1.00 86.06 191 LEU A O 1
ATOM 1506 N N . CYS A 1 192 ? -11.983 13.062 0.512 1.00 83.19 192 CYS A N 1
ATOM 1507 C CA . CYS A 1 192 ? -12.086 14.049 -0.566 1.00 83.19 192 CYS A CA 1
ATOM 1508 C C . CYS A 1 192 ? -11.167 15.258 -0.339 1.00 83.19 192 CYS A C 1
ATOM 1510 O O . CYS A 1 192 ? -10.574 15.754 -1.295 1.00 83.19 192 CYS A O 1
ATOM 1512 N N . GLY A 1 193 ? -11.011 15.706 0.911 1.00 82.81 193 GLY A N 1
ATOM 1513 C CA . GLY A 1 193 ? -10.073 16.772 1.271 1.00 82.81 193 GLY A CA 1
ATOM 1514 C C . GLY A 1 193 ? -8.600 16.367 1.136 1.00 82.81 193 GLY A C 1
ATOM 1515 O O . GLY A 1 193 ? -7.775 17.180 0.724 1.00 82.81 193 GLY A O 1
ATOM 1516 N N . ILE A 1 194 ? -8.258 15.111 1.445 1.00 84.00 194 ILE A N 1
ATOM 1517 C CA . ILE A 1 194 ? -6.881 14.594 1.341 1.00 84.00 194 ILE A CA 1
ATOM 1518 C C . ILE A 1 194 ? -6.488 14.302 -0.114 1.00 84.00 194 ILE A C 1
ATOM 1520 O O . ILE A 1 194 ? -5.339 14.524 -0.505 1.00 84.00 194 ILE A O 1
ATOM 1524 N N . LEU A 1 195 ? -7.433 13.812 -0.918 1.00 79.31 195 LEU A N 1
ATOM 1525 C CA . LEU A 1 195 ? -7.249 13.457 -2.325 1.00 79.31 195 LEU A CA 1
ATOM 1526 C C . LEU A 1 195 ? -8.050 14.403 -3.237 1.00 79.31 195 LEU A C 1
ATOM 1528 O O . LEU A 1 195 ? -8.908 13.927 -3.993 1.00 79.31 195 LEU A O 1
ATOM 1532 N N . PRO A 1 196 ? -7.787 15.726 -3.211 1.00 70.69 196 PRO A N 1
ATOM 1533 C CA . PRO A 1 196 ? -8.597 16.690 -3.937 1.00 70.69 196 PRO A CA 1
ATOM 1534 C C . PRO A 1 196 ? -8.546 16.421 -5.439 1.00 70.69 196 PRO A C 1
ATOM 1536 O O . PRO A 1 196 ? -7.527 16.019 -6.010 1.00 70.69 196 PRO A O 1
ATOM 1539 N N . GLU A 1 197 ? -9.675 16.641 -6.097 1.00 61.28 197 GLU A N 1
ATOM 1540 C CA . GLU A 1 197 ? -9.756 16.635 -7.548 1.00 61.28 197 GLU A CA 1
ATOM 1541 C C . GLU A 1 197 ? -9.136 17.928 -8.072 1.00 61.28 197 GLU A C 1
ATOM 1543 O O . GLU A 1 197 ? -9.706 19.005 -7.925 1.00 61.28 197 GLU A O 1
ATOM 1548 N N . LYS A 1 198 ? -7.933 17.840 -8.648 1.00 53.22 198 LYS A N 1
ATOM 1549 C CA . LYS A 1 198 ? -7.361 18.971 -9.381 1.00 53.22 198 LYS A CA 1
ATOM 1550 C C . LYS A 1 198 ? -8.179 19.186 -10.655 1.00 53.22 198 LYS A C 1
ATOM 1552 O O . LYS A 1 198 ? -7.931 18.532 -11.662 1.00 53.22 198 LYS A O 1
ATOM 1557 N N . HIS A 1 199 ? -9.146 20.092 -10.602 1.00 45.19 199 HIS A N 1
ATOM 1558 C CA . HIS A 1 199 ? -9.599 20.804 -11.788 1.00 45.19 199 HIS A CA 1
ATOM 1559 C C . HIS A 1 199 ? -8.679 22.011 -11.980 1.00 45.19 199 HIS A C 1
ATOM 1561 O O . HIS A 1 199 ? -8.692 22.923 -11.156 1.00 45.19 199 HIS A O 1
ATOM 1567 N N . ASP A 1 200 ? -7.900 22.029 -13.063 1.00 37.84 200 ASP A N 1
ATOM 1568 C CA . ASP A 1 200 ? -7.471 23.311 -13.624 1.00 37.84 200 ASP A CA 1
ATOM 1569 C C . ASP A 1 200 ? -8.723 24.000 -14.192 1.00 37.84 200 ASP A C 1
ATOM 1571 O O . ASP A 1 200 ? -9.465 23.377 -14.963 1.00 37.84 200 ASP A O 1
ATOM 1575 N N . PRO A 1 201 ? -9.012 25.257 -13.817 1.00 38.53 201 PRO A N 1
ATOM 1576 C CA . PRO A 1 201 ? -10.197 25.965 -14.267 1.00 38.53 201 PRO A CA 1
ATOM 1577 C C . PRO A 1 201 ? -9.947 26.545 -15.664 1.00 38.53 201 PRO A C 1
ATOM 1579 O O . PRO A 1 201 ? -9.816 27.755 -15.833 1.00 38.53 201 PRO A O 1
ATOM 1582 N N . VAL A 1 202 ? -9.879 25.697 -16.690 1.00 39.06 202 VAL A N 1
ATOM 1583 C CA . VAL A 1 202 ? -10.024 26.173 -18.072 1.00 39.06 202 VAL A CA 1
ATOM 1584 C C . VAL A 1 202 ? -11.515 26.206 -18.392 1.00 39.06 202 VAL A C 1
ATOM 1586 O O . VAL A 1 202 ? -12.205 25.189 -18.365 1.00 39.06 202 VAL A O 1
ATOM 1589 N N . GLN A 1 203 ? -12.011 27.423 -18.612 1.00 39.00 203 GLN A N 1
ATOM 1590 C CA . GLN A 1 203 ? -13.400 27.751 -18.906 1.00 39.00 203 GLN A CA 1
ATOM 1591 C C . GLN A 1 203 ? -13.997 26.878 -20.019 1.00 39.00 203 GLN A C 1
ATOM 1593 O O . GLN A 1 203 ? -13.455 26.820 -21.120 1.00 39.00 203 GLN A O 1
ATOM 1598 N N . GLY A 1 204 ? -15.172 26.294 -19.757 1.00 32.22 204 GLY A N 1
ATOM 1599 C CA . GLY A 1 204 ? -16.053 25.773 -20.805 1.00 32.22 204 GLY A CA 1
ATOM 1600 C C . GLY A 1 204 ? -16.835 24.510 -20.443 1.00 32.22 204 GLY A C 1
ATOM 1601 O O . GLY A 1 204 ? -16.542 23.454 -20.983 1.00 32.22 204 GLY A O 1
ATOM 1602 N N . GLY A 1 205 ? -17.876 24.629 -19.609 1.00 32.25 205 GLY A N 1
ATOM 1603 C CA . GLY A 1 205 ? -18.965 23.639 -19.504 1.00 32.25 205 GLY A CA 1
ATOM 1604 C C . GLY A 1 205 ? -18.614 22.246 -18.928 1.00 32.25 205 GLY A C 1
ATOM 1605 O O . GLY A 1 205 ? -17.453 21.855 -18.853 1.00 32.25 205 GLY A O 1
ATOM 1606 N N . PRO A 1 206 ? -19.615 21.477 -18.455 1.00 40.06 206 PRO A N 1
ATOM 1607 C CA . PRO A 1 206 ? -19.418 20.367 -17.522 1.00 40.06 206 PRO A CA 1
ATOM 1608 C C . PRO A 1 206 ? -19.087 19.049 -18.236 1.00 40.06 206 PRO A C 1
ATOM 1610 O O . PRO A 1 206 ? -19.873 18.105 -18.217 1.00 40.06 206 PRO A O 1
ATOM 1613 N N . ASN A 1 207 ? -17.904 18.949 -18.841 1.00 39.19 207 ASN A N 1
ATOM 1614 C CA . ASN A 1 207 ? -17.475 17.726 -19.523 1.00 39.19 207 ASN A CA 1
ATOM 1615 C C . ASN A 1 207 ? -16.189 17.175 -18.879 1.00 39.19 207 ASN A C 1
ATOM 1617 O O . ASN A 1 207 ? -15.130 17.138 -19.494 1.00 39.19 207 ASN A O 1
ATOM 1621 N N . TRP A 1 208 ? -16.294 16.691 -17.635 1.00 43.31 208 TRP A N 1
ATOM 1622 C CA . TRP A 1 208 ? -15.227 16.072 -16.818 1.00 43.31 208 TRP A CA 1
ATOM 1623 C C . TRP A 1 208 ? -14.596 14.784 -17.404 1.00 43.31 208 TRP A C 1
ATOM 1625 O O . TRP A 1 208 ? -13.786 14.131 -16.751 1.00 43.31 208 TRP A O 1
ATOM 1635 N N . ARG A 1 209 ? -14.974 14.380 -18.625 1.00 38.91 209 ARG A N 1
ATOM 1636 C CA . ARG A 1 209 ? -14.715 13.050 -19.209 1.00 38.91 209 ARG A CA 1
ATOM 1637 C C . ARG A 1 209 ? -13.510 12.965 -20.149 1.00 38.91 209 ARG A C 1
ATOM 1639 O O . ARG A 1 209 ? -13.270 11.894 -20.700 1.00 38.91 209 ARG A O 1
ATOM 1646 N N . THR A 1 210 ? -12.753 14.037 -20.365 1.00 40.72 210 THR A N 1
ATOM 1647 C CA . THR A 1 210 ? -11.716 14.049 -21.412 1.00 40.72 210 THR A CA 1
ATOM 1648 C C . THR A 1 210 ? -10.412 14.701 -20.954 1.00 40.72 210 THR A C 1
ATOM 1650 O O . THR A 1 210 ? -10.109 15.811 -21.369 1.00 40.72 210 THR A O 1
ATOM 1653 N N . LEU A 1 211 ? -9.636 14.000 -20.116 1.00 37.16 211 LEU A N 1
ATOM 1654 C CA . LEU A 1 211 ? -8.160 14.033 -20.088 1.00 37.16 211 LEU A CA 1
ATOM 1655 C C . LEU A 1 211 ? -7.623 12.780 -19.343 1.00 37.16 211 LEU A C 1
ATOM 1657 O O . LEU A 1 211 ? -8.170 12.416 -18.298 1.00 37.16 211 LEU A O 1
ATOM 1661 N N . PRO A 1 212 ? -6.593 12.080 -19.864 1.00 42.34 212 PRO A N 1
ATOM 1662 C CA . PRO A 1 212 ? -6.100 10.818 -19.314 1.00 42.34 212 PRO A CA 1
ATOM 1663 C C . PRO A 1 212 ? -5.110 11.069 -18.164 1.00 42.34 212 PRO A C 1
ATOM 1665 O O . PRO A 1 212 ? -4.107 11.750 -18.355 1.00 42.34 212 PRO A O 1
ATOM 1668 N N . GLY A 1 213 ? -5.372 10.518 -16.969 1.00 43.47 213 GLY A N 1
ATOM 1669 C CA . GLY A 1 213 ? -4.407 10.536 -15.850 1.00 43.47 213 GLY A CA 1
ATOM 1670 C C . GLY A 1 213 ? -4.953 10.845 -14.448 1.00 43.47 213 GLY A C 1
ATOM 1671 O O . GLY A 1 213 ? -4.209 10.754 -13.479 1.00 43.47 213 GLY A O 1
ATOM 1672 N N . GLY A 1 214 ? -6.241 11.168 -14.296 1.00 50.69 214 GLY A N 1
ATOM 1673 C CA . GLY A 1 214 ? -6.844 11.541 -13.004 1.00 50.69 214 GLY A CA 1
ATOM 1674 C C . GLY A 1 214 ? -7.496 10.406 -12.201 1.00 50.69 214 GLY A C 1
ATOM 1675 O O . GLY A 1 214 ? -8.369 10.692 -11.380 1.00 50.69 214 GLY A O 1
ATOM 1676 N N . HIS A 1 215 ? -7.151 9.138 -12.448 1.00 62.38 215 HIS A N 1
ATOM 1677 C CA . HIS A 1 215 ? -7.830 7.996 -11.826 1.00 62.38 215 HIS A CA 1
ATOM 1678 C C . HIS A 1 215 ? -7.351 7.768 -10.385 1.00 62.38 215 HIS A C 1
ATOM 1680 O O . HIS A 1 215 ? -6.160 7.605 -10.130 1.00 62.38 215 HIS A O 1
ATOM 1686 N N . CYS A 1 216 ? -8.297 7.779 -9.444 1.00 71.00 216 CYS A N 1
ATOM 1687 C CA . CYS A 1 216 ? -8.102 7.211 -8.115 1.00 71.00 216 CYS A CA 1
ATOM 1688 C C . CYS A 1 216 ? -8.268 5.690 -8.228 1.00 71.00 216 CYS A C 1
ATOM 1690 O O . CYS A 1 216 ? -9.234 5.224 -8.838 1.00 71.00 216 CYS A O 1
ATOM 1692 N N . TYR A 1 217 ? -7.332 4.940 -7.661 1.00 79.56 217 TYR A N 1
ATOM 1693 C CA . TYR A 1 217 ? -7.375 3.484 -7.578 1.00 79.56 217 TYR A CA 1
ATOM 1694 C C . TYR A 1 217 ? -7.643 3.085 -6.134 1.00 79.56 217 TYR A C 1
ATOM 1696 O O . TYR A 1 217 ? -7.020 3.638 -5.232 1.00 79.56 217 TYR A O 1
ATOM 1704 N N . GLY A 1 218 ? -8.559 2.146 -5.920 1.00 85.81 218 GLY A N 1
ATOM 1705 C CA . GLY A 1 218 ? -8.860 1.596 -4.603 1.00 85.81 218 GLY A CA 1
ATOM 1706 C C . GLY A 1 218 ? -8.703 0.086 -4.600 1.00 85.81 218 GLY A C 1
ATOM 1707 O O . GLY A 1 218 ? -9.379 -0.598 -5.364 1.00 85.81 218 GLY A O 1
ATOM 1708 N N . ASP A 1 219 ? -7.850 -0.443 -3.733 1.00 88.31 219 ASP A N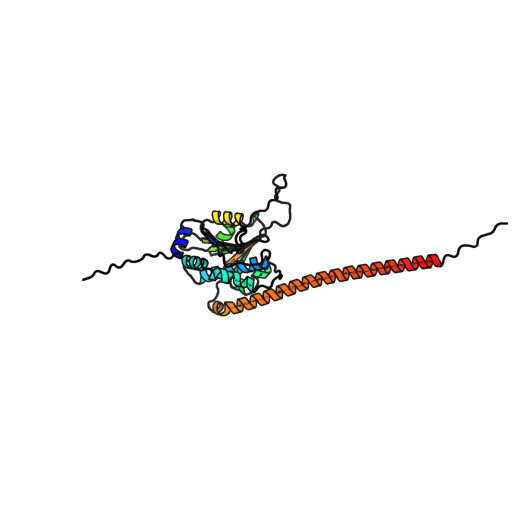 1
ATOM 1709 C CA . ASP A 1 219 ? -7.794 -1.876 -3.447 1.00 88.31 219 ASP A CA 1
ATOM 1710 C C . ASP A 1 219 ? -8.401 -2.134 -2.068 1.00 88.31 219 ASP A C 1
ATOM 1712 O O . ASP A 1 219 ? -8.025 -1.489 -1.089 1.00 88.31 219 ASP A O 1
ATOM 1716 N N . ILE A 1 220 ? -9.357 -3.064 -1.999 1.00 89.94 220 ILE A N 1
ATOM 1717 C CA . ILE A 1 220 ? -10.068 -3.404 -0.762 1.00 89.94 220 ILE A CA 1
ATOM 1718 C C . ILE A 1 220 ? -9.466 -4.680 -0.184 1.00 89.94 220 ILE A C 1
ATOM 1720 O O . ILE A 1 220 ? -9.373 -5.705 -0.868 1.00 89.94 220 ILE A O 1
ATOM 1724 N N . PHE A 1 221 ? -9.101 -4.620 1.090 1.00 91.81 221 PHE A N 1
ATOM 1725 C CA . PHE A 1 221 ? -8.477 -5.687 1.852 1.00 91.81 221 PHE A CA 1
ATOM 1726 C C . PHE A 1 221 ? -9.307 -6.034 3.085 1.00 91.81 221 PHE A C 1
ATOM 1728 O O . PHE A 1 221 ? -9.874 -5.162 3.737 1.00 91.81 221 PHE A O 1
ATOM 1735 N N . VAL A 1 222 ? -9.330 -7.318 3.421 1.00 92.44 222 VAL A N 1
ATOM 1736 C CA . VAL A 1 222 ? -9.861 -7.846 4.684 1.00 92.44 222 VAL A CA 1
ATOM 1737 C C . VAL A 1 222 ? -8.763 -8.643 5.393 1.00 92.44 222 VAL A C 1
ATOM 1739 O O . VAL A 1 222 ? -7.858 -9.153 4.712 1.00 92.44 222 VAL A O 1
ATOM 1742 N N . PRO A 1 223 ? -8.807 -8.769 6.729 1.00 91.31 223 PRO A N 1
ATOM 1743 C CA . PRO A 1 223 ? -7.838 -9.571 7.461 1.00 91.31 223 PRO A CA 1
ATOM 1744 C C . PRO A 1 223 ? -7.906 -11.046 7.047 1.00 91.31 223 PRO A C 1
ATOM 1746 O O . PRO A 1 223 ? -8.980 -11.600 6.797 1.00 91.31 223 PRO A O 1
ATOM 1749 N N . ARG A 1 224 ? -6.749 -11.709 6.998 1.00 89.19 224 ARG A N 1
ATOM 1750 C CA . ARG A 1 224 ? -6.663 -13.177 7.019 1.00 89.19 224 ARG A CA 1
ATOM 1751 C C . ARG A 1 224 ? -6.423 -13.639 8.446 1.00 89.19 224 ARG A C 1
ATOM 1753 O O . ARG A 1 224 ? -5.677 -12.990 9.166 1.00 89.19 224 ARG A O 1
ATOM 1760 N N . ALA A 1 225 ? -7.007 -14.770 8.832 1.00 76.06 225 ALA A N 1
ATOM 1761 C CA . ALA A 1 225 ? -6.673 -15.408 10.100 1.00 76.06 225 ALA A CA 1
ATOM 1762 C C . ALA A 1 225 ? -5.202 -15.853 10.070 1.00 76.06 225 ALA A C 1
ATOM 1764 O O . ALA A 1 225 ? -4.818 -16.654 9.212 1.00 76.06 225 ALA A O 1
ATOM 1765 N N . ILE A 1 226 ? -4.390 -15.314 10.977 1.00 69.50 226 ILE A N 1
ATOM 1766 C CA . ILE A 1 226 ? -2.975 -15.662 11.111 1.00 69.50 226 ILE A CA 1
ATOM 1767 C C . ILE A 1 226 ? -2.836 -16.627 12.297 1.00 69.50 226 ILE A C 1
ATOM 1769 O O . ILE A 1 226 ? -3.389 -16.391 13.367 1.00 69.50 226 ILE A O 1
ATOM 1773 N N . SER A 1 227 ? -2.119 -17.740 12.120 1.00 62.66 227 SER A N 1
ATOM 1774 C CA . SER A 1 227 ? -1.792 -18.653 13.224 1.00 62.66 227 SER A CA 1
ATOM 1775 C C . SER A 1 227 ? -0.748 -18.028 14.155 1.00 62.66 227 SER A C 1
ATOM 1777 O O . SER A 1 227 ? 0.208 -17.436 13.658 1.00 62.66 227 SER A O 1
ATOM 1779 N N . HIS A 1 228 ? -0.852 -18.238 15.470 1.00 60.75 228 HIS A N 1
ATOM 1780 C CA . HIS A 1 228 ? 0.095 -17.704 16.466 1.00 60.75 228 HIS A CA 1
ATOM 1781 C C . HIS A 1 228 ? 1.579 -18.001 16.167 1.00 60.75 228 HIS A C 1
ATOM 1783 O O . HIS A 1 228 ? 2.422 -17.134 16.379 1.00 60.75 228 HIS A O 1
ATOM 1789 N N . ASP A 1 229 ? 1.908 -19.158 15.582 1.00 59.22 229 ASP A N 1
ATOM 1790 C CA . ASP A 1 229 ? 3.291 -19.511 15.206 1.00 59.22 229 ASP A CA 1
ATOM 1791 C C . ASP A 1 229 ? 3.908 -18.563 14.159 1.00 59.22 229 ASP A C 1
ATOM 1793 O O . ASP A 1 229 ? 5.128 -18.470 14.028 1.00 59.22 229 ASP A O 1
ATOM 1797 N N . ALA A 1 230 ? 3.081 -17.832 13.407 1.00 61.25 230 ALA A N 1
ATOM 1798 C CA . ALA A 1 230 ? 3.545 -16.914 12.375 1.00 61.25 230 ALA A CA 1
ATOM 1799 C C . ALA A 1 230 ? 4.024 -15.561 12.934 1.00 61.25 230 ALA A C 1
ATOM 1801 O O . ALA A 1 230 ? 4.814 -14.901 12.262 1.00 61.25 230 ALA A O 1
ATOM 1802 N N . GLN A 1 231 ? 3.614 -15.168 14.150 1.00 63.97 231 GLN A N 1
ATOM 1803 C CA . GLN A 1 231 ? 4.086 -13.933 14.802 1.00 63.97 231 GLN A CA 1
ATOM 1804 C C . GLN A 1 231 ? 5.565 -14.028 15.195 1.00 63.97 231 GLN A C 1
ATOM 1806 O O . GLN A 1 231 ? 6.317 -13.078 15.013 1.00 63.97 231 GLN A O 1
ATOM 1811 N N . ALA A 1 232 ? 6.022 -15.198 15.656 1.00 67.12 232 ALA A N 1
ATOM 1812 C CA . ALA A 1 232 ? 7.423 -15.407 16.037 1.00 67.12 232 ALA A CA 1
ATOM 1813 C C . ALA A 1 232 ? 8.406 -15.316 14.851 1.00 67.12 232 ALA A C 1
ATOM 1815 O O . ALA A 1 232 ? 9.606 -15.141 15.046 1.00 67.12 232 ALA A O 1
ATOM 1816 N N . LEU A 1 233 ? 7.903 -15.443 13.619 1.00 76.12 233 LEU A N 1
ATOM 1817 C CA . LEU A 1 233 ? 8.680 -15.386 12.378 1.00 76.12 233 LEU A CA 1
ATOM 1818 C C . LEU A 1 233 ? 8.453 -14.083 11.600 1.00 76.12 233 LEU A C 1
ATOM 1820 O O . LEU A 1 233 ? 8.903 -13.973 10.458 1.00 76.12 233 LEU A O 1
ATOM 1824 N N . GLU A 1 234 ? 7.749 -13.111 12.181 1.00 79.44 234 GLU A N 1
ATOM 1825 C CA . GLU A 1 234 ? 7.280 -11.924 11.467 1.00 79.44 234 GLU A CA 1
ATOM 1826 C C . GLU A 1 234 ? 8.431 -11.038 10.977 1.00 79.44 234 GLU A C 1
ATOM 1828 O O . GLU A 1 234 ? 8.441 -10.672 9.802 1.00 79.44 234 GLU A O 1
ATOM 1833 N N . ASP A 1 235 ? 9.449 -10.797 11.806 1.00 78.44 235 ASP A N 1
ATOM 1834 C CA . ASP A 1 235 ? 10.627 -10.004 11.419 1.00 78.44 235 ASP A CA 1
ATOM 1835 C C . ASP A 1 235 ? 11.416 -10.681 10.287 1.00 78.44 235 ASP A C 1
ATOM 1837 O O . ASP A 1 235 ? 11.771 -10.058 9.288 1.00 78.44 235 ASP A O 1
ATOM 1841 N N . SER A 1 236 ? 11.614 -12.002 10.380 1.00 82.88 236 SER A N 1
ATOM 1842 C CA . SER A 1 236 ? 12.274 -12.776 9.318 1.00 82.88 236 SER A CA 1
ATOM 1843 C C . SER A 1 236 ? 11.462 -12.772 8.017 1.00 82.88 236 SER A C 1
ATOM 1845 O O . SER A 1 236 ? 12.023 -12.714 6.918 1.00 82.88 236 SER A O 1
ATOM 1847 N N . LEU A 1 237 ? 10.130 -12.819 8.117 1.00 86.38 237 LEU A N 1
ATOM 1848 C CA . LEU A 1 237 ? 9.227 -12.734 6.971 1.00 86.38 237 LEU A CA 1
ATOM 1849 C C . LEU A 1 237 ? 9.244 -11.337 6.339 1.00 86.38 237 LEU A C 1
ATOM 1851 O O . LEU A 1 237 ? 9.212 -11.241 5.112 1.00 86.38 237 LEU A O 1
ATOM 1855 N N . LEU A 1 238 ? 9.307 -10.279 7.150 1.00 86.19 238 LEU A N 1
ATOM 1856 C CA . LEU A 1 238 ? 9.420 -8.893 6.700 1.00 86.19 238 LEU A CA 1
ATOM 1857 C C . LEU A 1 238 ? 10.700 -8.706 5.883 1.00 86.19 238 LEU A C 1
ATOM 1859 O O . LEU A 1 238 ? 10.611 -8.382 4.698 1.00 86.19 238 LEU A O 1
ATOM 1863 N N . THR A 1 239 ? 11.863 -9.012 6.467 1.00 85.19 239 THR A N 1
ATOM 1864 C CA . THR A 1 239 ? 13.164 -8.842 5.802 1.00 85.19 239 THR A CA 1
ATOM 1865 C C . THR A 1 239 ? 13.260 -9.672 4.520 1.00 85.19 239 THR A C 1
ATOM 1867 O O . THR A 1 239 ? 13.668 -9.167 3.474 1.00 85.19 239 THR A O 1
ATOM 1870 N N . SER A 1 240 ? 12.836 -10.941 4.553 1.00 87.88 240 SER A N 1
ATOM 1871 C CA . SER A 1 240 ? 12.874 -11.804 3.361 1.00 87.88 240 SER A CA 1
ATOM 1872 C C . SER A 1 240 ? 11.910 -11.347 2.262 1.00 87.88 240 SER A C 1
ATOM 1874 O O . SER A 1 240 ? 12.271 -11.374 1.084 1.00 87.88 240 SER A O 1
ATOM 1876 N N . SER A 1 241 ? 10.708 -10.886 2.621 1.00 87.19 241 SER A N 1
ATOM 1877 C CA . SER A 1 241 ? 9.732 -10.380 1.650 1.00 87.19 241 SER A CA 1
ATOM 1878 C C . SER A 1 241 ? 10.197 -9.077 1.009 1.00 87.19 241 SER A C 1
ATOM 1880 O O . SER A 1 241 ? 10.014 -8.903 -0.193 1.00 87.19 241 SER A O 1
ATOM 1882 N N . LEU A 1 242 ? 10.831 -8.186 1.778 1.00 86.19 242 LEU A N 1
ATOM 1883 C CA . LEU A 1 242 ? 11.413 -6.951 1.253 1.00 86.19 242 LEU A CA 1
ATOM 1884 C C . LEU A 1 242 ? 12.583 -7.223 0.312 1.00 86.19 242 LEU A C 1
ATOM 1886 O O . LEU A 1 242 ? 12.634 -6.642 -0.769 1.00 86.19 242 LEU A O 1
ATOM 1890 N N . ALA A 1 243 ? 13.477 -8.147 0.672 1.00 87.19 243 ALA A N 1
ATOM 1891 C CA . ALA A 1 243 ? 14.580 -8.547 -0.196 1.00 87.19 243 ALA A CA 1
ATOM 1892 C C . ALA A 1 243 ? 14.070 -9.140 -1.520 1.00 87.19 243 ALA A C 1
ATOM 1894 O O . ALA A 1 243 ? 14.525 -8.748 -2.594 1.00 87.19 243 ALA A O 1
ATOM 1895 N N . ALA A 1 244 ? 13.076 -10.035 -1.460 1.00 88.00 244 ALA A N 1
ATOM 1896 C CA . ALA A 1 244 ? 12.444 -10.594 -2.655 1.00 88.00 244 ALA A CA 1
ATOM 1897 C C . ALA A 1 244 ? 11.803 -9.503 -3.529 1.00 88.00 244 ALA A C 1
ATOM 1899 O O . ALA A 1 244 ? 11.943 -9.520 -4.752 1.00 88.00 244 ALA A O 1
ATOM 1900 N N . LEU A 1 245 ? 11.143 -8.530 -2.898 1.00 86.25 245 LEU A N 1
ATOM 1901 C CA . LEU A 1 245 ? 10.505 -7.414 -3.582 1.00 86.25 245 LEU A CA 1
ATOM 1902 C C . LEU A 1 245 ? 11.521 -6.471 -4.245 1.00 86.25 245 LEU A C 1
ATOM 1904 O O . LEU A 1 245 ? 11.314 -6.057 -5.384 1.00 86.25 245 LEU A O 1
ATOM 1908 N N . SER A 1 246 ? 12.634 -6.176 -3.566 1.00 86.31 246 SER A N 1
ATOM 1909 C CA . SER A 1 246 ? 13.751 -5.394 -4.113 1.00 86.31 246 SER A CA 1
ATOM 1910 C C . SER A 1 246 ? 14.338 -6.065 -5.347 1.00 86.31 246 SER A C 1
ATOM 1912 O O . SER A 1 246 ? 14.414 -5.451 -6.409 1.00 86.31 246 SER A O 1
ATOM 1914 N N . LEU A 1 247 ? 14.655 -7.360 -5.244 1.00 87.50 247 LEU A N 1
ATOM 1915 C CA . LEU A 1 247 ? 15.180 -8.141 -6.363 1.00 87.50 247 LEU A CA 1
ATOM 1916 C C . LEU A 1 247 ? 14.209 -8.147 -7.549 1.00 87.50 247 LEU A C 1
ATOM 1918 O O . LEU A 1 247 ? 14.622 -7.986 -8.695 1.00 87.50 247 LEU A O 1
ATOM 1922 N N . GLN A 1 248 ? 12.905 -8.286 -7.296 1.00 86.25 248 GLN A N 1
ATOM 1923 C CA . GLN A 1 248 ? 11.899 -8.231 -8.355 1.00 86.25 248 GLN A CA 1
ATOM 1924 C C . GLN A 1 248 ? 11.835 -6.849 -9.027 1.00 86.25 248 GLN A C 1
ATOM 1926 O O . GLN A 1 248 ? 11.687 -6.765 -10.252 1.00 86.25 248 GLN A O 1
ATOM 1931 N N . ALA A 1 249 ? 11.963 -5.770 -8.252 1.00 85.06 249 ALA A N 1
ATOM 1932 C CA . ALA A 1 249 ? 11.996 -4.408 -8.773 1.00 85.06 249 ALA A CA 1
ATOM 1933 C C . ALA A 1 249 ? 13.245 -4.158 -9.631 1.00 85.06 249 ALA A C 1
ATOM 1935 O O . ALA A 1 249 ? 13.134 -3.592 -10.720 1.00 85.06 249 ALA A O 1
ATOM 1936 N N . GLU A 1 250 ? 14.408 -4.632 -9.184 1.00 87.75 250 GLU A N 1
ATOM 1937 C CA . GLU A 1 250 ? 15.673 -4.557 -9.921 1.00 87.75 250 GLU A CA 1
ATOM 1938 C C . GLU A 1 250 ? 15.611 -5.340 -11.232 1.00 87.75 250 GLU A C 1
ATOM 1940 O O . GLU A 1 250 ? 15.909 -4.790 -12.292 1.00 87.75 250 GLU A O 1
ATOM 1945 N N . VAL A 1 251 ? 15.137 -6.590 -11.199 1.00 87.69 251 VAL A N 1
ATOM 1946 C CA . VAL A 1 251 ? 14.938 -7.400 -12.411 1.00 87.69 251 VAL A CA 1
ATOM 1947 C C . VAL A 1 251 ? 14.000 -6.685 -13.385 1.00 87.69 251 VAL A C 1
ATOM 1949 O O . VAL A 1 251 ? 14.284 -6.618 -14.580 1.00 87.69 251 VAL A O 1
ATOM 1952 N N . SER A 1 252 ? 12.915 -6.089 -12.889 1.00 82.69 252 SER A N 1
ATOM 1953 C CA . SER A 1 252 ? 11.964 -5.340 -13.721 1.00 82.69 252 SER A CA 1
ATOM 1954 C C . SER A 1 252 ? 12.553 -4.037 -14.279 1.00 82.69 252 SER A C 1
ATOM 1956 O O . SER A 1 252 ? 12.167 -3.590 -15.362 1.00 82.69 252 SER A O 1
ATOM 1958 N N . ALA A 1 253 ? 13.467 -3.387 -13.556 1.00 85.06 253 ALA A N 1
ATOM 1959 C CA . ALA A 1 253 ? 14.199 -2.219 -14.039 1.00 85.06 253 ALA A CA 1
ATOM 1960 C C . ALA A 1 253 ? 15.195 -2.612 -15.140 1.00 85.06 253 ALA A C 1
ATOM 1962 O O . ALA A 1 253 ? 15.142 -2.045 -16.231 1.00 85.06 253 ALA A O 1
ATOM 1963 N N . LEU A 1 254 ? 15.998 -3.651 -14.899 1.00 89.50 254 LEU A N 1
ATOM 1964 C CA . LEU A 1 254 ? 16.960 -4.191 -15.860 1.00 89.50 254 LEU A CA 1
ATOM 1965 C C . LEU A 1 254 ? 16.279 -4.692 -17.136 1.00 89.50 254 LEU A C 1
ATOM 1967 O O . LEU A 1 254 ? 16.767 -4.447 -18.234 1.00 89.50 254 LEU A O 1
ATOM 1971 N N . GLN A 1 255 ? 15.121 -5.348 -17.028 1.00 87.88 255 GLN A N 1
ATOM 1972 C CA . GLN A 1 255 ? 14.347 -5.777 -18.196 1.00 87.88 255 GLN A CA 1
ATOM 1973 C C . GLN A 1 255 ? 13.878 -4.592 -19.050 1.00 87.88 255 GLN A C 1
ATOM 1975 O O . GLN A 1 255 ? 13.960 -4.656 -20.276 1.00 87.88 255 GLN A O 1
ATOM 1980 N N . ARG A 1 256 ? 13.417 -3.499 -18.425 1.00 84.06 256 ARG A N 1
ATOM 1981 C CA . ARG A 1 256 ? 13.017 -2.277 -19.144 1.00 84.06 256 ARG A CA 1
ATOM 1982 C C . ARG A 1 256 ? 14.203 -1.604 -19.826 1.00 84.06 256 ARG A C 1
ATOM 1984 O O . ARG A 1 256 ? 14.083 -1.163 -20.969 1.00 84.06 256 ARG A O 1
ATOM 1991 N N . GLU A 1 257 ? 15.339 -1.534 -19.142 1.00 89.62 257 GLU A N 1
ATOM 1992 C CA . GLU A 1 257 ? 16.572 -0.988 -19.708 1.00 89.62 257 GLU A CA 1
ATOM 1993 C C . GLU A 1 257 ? 17.051 -1.831 -20.894 1.00 89.62 257 GLU A C 1
ATOM 1995 O O . GLU A 1 257 ? 17.300 -1.293 -21.970 1.00 89.62 257 GLU A O 1
ATOM 2000 N N . ASN A 1 258 ? 17.069 -3.157 -20.752 1.00 93.50 258 ASN A N 1
ATOM 2001 C CA . ASN A 1 258 ? 17.463 -4.073 -21.816 1.00 93.50 258 ASN A CA 1
ATOM 2002 C C . ASN A 1 258 ? 16.549 -3.954 -23.049 1.00 93.50 258 ASN A C 1
ATOM 2004 O O . ASN A 1 258 ? 17.042 -3.863 -24.171 1.00 93.50 258 ASN A O 1
ATOM 2008 N N . GLN A 1 259 ? 15.228 -3.857 -22.859 1.00 91.50 259 GLN A N 1
ATOM 2009 C CA . GLN A 1 259 ? 14.279 -3.599 -23.952 1.00 91.50 259 GLN A CA 1
ATOM 2010 C C . GLN A 1 259 ? 14.548 -2.257 -24.646 1.00 91.50 259 GLN A C 1
ATOM 2012 O O . GLN A 1 259 ? 14.504 -2.168 -25.876 1.00 91.50 259 GLN A O 1
ATOM 2017 N N . THR A 1 260 ? 14.855 -1.219 -23.866 1.00 92.50 260 THR A N 1
ATOM 2018 C CA . THR A 1 260 ? 15.176 0.117 -24.386 1.00 92.50 260 THR A CA 1
ATOM 2019 C C . THR A 1 260 ? 16.454 0.082 -25.221 1.00 92.50 260 THR A C 1
ATOM 2021 O O . THR A 1 260 ? 16.450 0.545 -26.361 1.00 92.50 260 THR A O 1
ATOM 2024 N N . LEU A 1 261 ? 17.521 -0.522 -24.694 1.00 94.25 261 LEU A N 1
ATOM 2025 C CA . LEU A 1 261 ? 18.800 -0.674 -25.387 1.00 94.25 261 LEU A CA 1
ATOM 2026 C C . LEU A 1 261 ? 18.666 -1.540 -26.641 1.00 94.25 261 LEU A C 1
ATOM 2028 O O . LEU A 1 261 ? 19.173 -1.159 -27.687 1.00 94.25 261 LEU A O 1
ATOM 2032 N N . THR A 1 262 ? 17.925 -2.647 -26.576 1.00 94.81 262 THR A N 1
ATOM 2033 C CA . THR A 1 262 ? 17.653 -3.508 -27.740 1.00 94.81 262 THR A CA 1
ATOM 2034 C C . THR A 1 262 ? 16.947 -2.726 -28.847 1.00 94.81 262 THR A C 1
ATOM 2036 O O . THR A 1 262 ? 17.326 -2.810 -30.011 1.00 94.81 262 THR A O 1
ATOM 2039 N N . THR A 1 263 ? 15.962 -1.898 -28.486 1.00 94.12 263 THR A N 1
ATOM 2040 C CA . THR A 1 263 ? 15.262 -1.036 -29.449 1.00 94.12 263 THR A CA 1
ATOM 2041 C C . THR A 1 263 ? 16.208 0.001 -30.060 1.00 94.12 263 THR A C 1
ATOM 2043 O O . THR A 1 263 ? 16.164 0.243 -31.262 1.00 94.12 263 THR A O 1
ATOM 2046 N N . GLN A 1 264 ? 17.088 0.607 -29.258 1.00 93.50 264 GLN A N 1
ATOM 2047 C CA . GLN A 1 264 ? 18.075 1.573 -29.753 1.00 93.50 264 GLN A CA 1
ATOM 2048 C C . GLN A 1 264 ? 19.112 0.930 -30.676 1.00 93.50 264 GLN A C 1
ATOM 2050 O O . GLN A 1 264 ? 19.433 1.519 -31.705 1.00 93.50 264 GLN A O 1
ATOM 2055 N N . ILE A 1 265 ? 19.601 -0.266 -30.336 1.00 94.94 265 ILE A N 1
ATOM 2056 C CA . ILE A 1 265 ? 20.513 -1.045 -31.180 1.00 94.94 265 ILE A CA 1
ATOM 2057 C C . ILE A 1 265 ? 19.853 -1.311 -32.530 1.00 94.94 265 ILE A C 1
ATOM 2059 O O . ILE A 1 265 ? 20.443 -0.966 -33.547 1.00 94.94 265 ILE A O 1
ATOM 2063 N N . GLN A 1 266 ? 18.604 -1.787 -32.548 1.00 95.00 266 GLN A N 1
ATOM 2064 C CA . GLN A 1 266 ? 17.876 -2.023 -33.796 1.00 95.00 266 GLN A CA 1
ATOM 2065 C C . GLN A 1 266 ? 17.748 -0.746 -34.643 1.00 95.00 266 GLN A C 1
ATOM 2067 O O . GLN A 1 266 ? 18.006 -0.759 -35.841 1.00 95.00 266 GLN A O 1
ATOM 2072 N N . LEU A 1 267 ? 17.403 0.389 -34.023 1.00 95.19 267 LEU A N 1
ATOM 2073 C CA . LEU A 1 267 ? 17.283 1.673 -34.728 1.00 95.19 267 LEU A CA 1
ATOM 2074 C C . LEU A 1 267 ? 18.621 2.167 -35.305 1.00 95.19 267 LEU A C 1
ATOM 2076 O O . LEU A 1 267 ? 18.653 2.804 -36.366 1.00 95.19 267 LEU A O 1
ATOM 2080 N N . LEU A 1 268 ? 19.721 1.909 -34.596 1.00 95.50 268 LEU A N 1
ATOM 2081 C CA . LEU A 1 268 ? 21.076 2.227 -35.041 1.00 95.50 268 LEU A CA 1
ATOM 2082 C C . LEU A 1 268 ? 21.504 1.311 -36.189 1.00 95.50 268 LEU A C 1
ATOM 2084 O O . LEU A 1 268 ? 21.994 1.819 -37.194 1.00 95.50 268 LEU A O 1
ATOM 2088 N N . GLU A 1 269 ? 21.269 0.005 -36.077 1.00 95.38 269 GLU A N 1
ATOM 2089 C CA . GLU A 1 269 ? 21.530 -0.979 -37.132 1.00 95.38 269 GLU A CA 1
ATOM 2090 C C . GLU A 1 269 ? 20.768 -0.631 -38.415 1.00 95.38 269 GLU A C 1
ATOM 2092 O O . GLU A 1 269 ? 21.379 -0.518 -39.479 1.00 95.38 269 GLU A O 1
ATOM 2097 N N . ASP A 1 270 ? 19.471 -0.327 -38.313 1.00 95.75 270 ASP A N 1
ATOM 2098 C CA . ASP A 1 270 ? 18.655 0.110 -39.449 1.00 95.75 270 ASP A CA 1
ATOM 2099 C C . ASP A 1 270 ? 19.224 1.387 -40.091 1.00 95.75 270 ASP A C 1
ATOM 2101 O O . ASP A 1 270 ? 19.217 1.550 -41.312 1.00 95.75 270 ASP A O 1
ATOM 2105 N N . SER A 1 271 ? 19.743 2.311 -39.279 1.00 95.62 271 SER A N 1
ATOM 2106 C CA . SER A 1 271 ? 20.348 3.550 -39.777 1.00 95.62 271 SER A CA 1
ATOM 2107 C C . SER A 1 271 ? 21.694 3.313 -40.461 1.00 95.62 271 SER A C 1
ATOM 2109 O O . SER A 1 271 ? 21.956 3.940 -41.486 1.00 95.62 271 SER A O 1
ATOM 2111 N N . VAL A 1 272 ? 22.522 2.396 -39.950 1.00 96.00 272 VAL A N 1
ATOM 2112 C CA . VAL A 1 272 ? 23.776 1.982 -40.597 1.00 96.00 272 VAL A CA 1
ATOM 2113 C C . VAL A 1 272 ? 23.484 1.362 -41.960 1.00 96.00 272 VAL A C 1
ATOM 2115 O O . VAL A 1 272 ? 24.072 1.795 -42.948 1.00 96.00 272 VAL A O 1
ATOM 2118 N N . VAL A 1 273 ? 22.521 0.437 -42.041 1.00 95.81 273 VAL A N 1
ATOM 2119 C CA . VAL A 1 273 ? 22.117 -0.192 -43.309 1.00 95.81 273 VAL A CA 1
ATOM 2120 C C . VAL A 1 273 ? 21.660 0.857 -44.327 1.00 95.81 273 VAL A C 1
ATOM 2122 O O . VAL A 1 273 ? 22.083 0.813 -45.484 1.00 95.81 273 VAL A O 1
ATOM 2125 N N . ARG A 1 274 ? 20.849 1.843 -43.911 1.00 95.31 274 ARG A N 1
ATOM 2126 C CA . ARG A 1 274 ? 20.449 2.948 -44.801 1.00 95.31 274 ARG A CA 1
ATOM 2127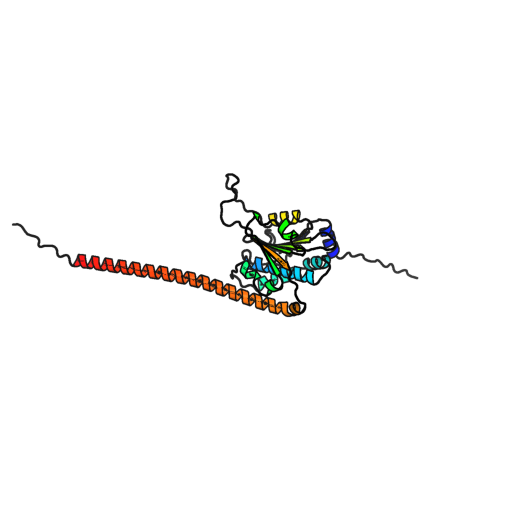 C C . ARG A 1 274 ? 21.649 3.752 -45.301 1.00 95.31 274 ARG A C 1
ATOM 2129 O O . ARG A 1 274 ? 21.748 3.999 -46.499 1.00 95.31 274 ARG A O 1
ATOM 2136 N N . PHE A 1 275 ? 22.563 4.146 -44.415 1.00 94.56 275 PHE A N 1
ATOM 2137 C CA . PHE A 1 275 ? 23.728 4.939 -44.814 1.00 94.56 275 PHE A CA 1
ATOM 2138 C C . PHE A 1 275 ? 24.695 4.160 -45.716 1.00 94.56 275 PHE A C 1
ATOM 2140 O O . PHE A 1 275 ? 25.300 4.744 -46.614 1.00 94.56 275 PHE A O 1
ATOM 2147 N N . GLU A 1 276 ? 24.833 2.848 -45.526 1.00 95.25 276 GLU A N 1
ATOM 2148 C CA . GLU A 1 276 ? 25.619 1.995 -46.421 1.00 95.25 276 GLU A CA 1
ATOM 2149 C C . GLU A 1 276 ? 25.000 1.889 -47.821 1.00 95.25 276 GLU A C 1
ATOM 2151 O O . GLU A 1 276 ? 25.735 1.888 -48.813 1.00 95.25 276 GLU A O 1
ATOM 2156 N N . GLU A 1 277 ? 23.668 1.825 -47.919 1.00 94.94 277 GLU A N 1
ATOM 2157 C CA . GLU A 1 277 ? 22.944 1.882 -49.193 1.00 94.94 277 GLU A CA 1
ATOM 2158 C C . GLU A 1 277 ? 23.177 3.224 -49.897 1.00 94.94 277 GLU A C 1
ATOM 2160 O O . GLU A 1 277 ? 23.641 3.243 -51.036 1.00 94.94 277 GLU A O 1
ATOM 2165 N N . GLU A 1 278 ? 22.969 4.341 -49.194 1.00 94.00 278 GLU A N 1
ATOM 2166 C CA . GLU A 1 278 ? 23.195 5.693 -49.723 1.00 94.00 278 GLU A CA 1
ATOM 2167 C C . GLU A 1 278 ? 24.641 5.879 -50.208 1.00 94.00 278 GLU A C 1
ATOM 2169 O O . GLU A 1 278 ? 24.888 6.380 -51.308 1.00 94.00 278 GLU A O 1
ATOM 2174 N N . LEU A 1 279 ? 25.619 5.412 -49.425 1.00 94.62 279 LEU A N 1
ATOM 2175 C CA . LEU A 1 279 ? 27.029 5.475 -49.802 1.00 94.62 279 LEU A CA 1
ATOM 2176 C C . LEU A 1 279 ? 27.320 4.646 -51.059 1.00 94.62 279 LEU A C 1
ATOM 2178 O O . LEU A 1 279 ? 28.136 5.047 -51.896 1.00 94.62 279 LEU A O 1
ATOM 2182 N N . ARG A 1 280 ? 26.687 3.477 -51.200 1.00 93.44 280 ARG A N 1
ATOM 2183 C CA . ARG A 1 280 ? 26.842 2.621 -52.380 1.00 93.44 280 ARG A CA 1
ATOM 2184 C C . ARG A 1 280 ? 26.241 3.278 -53.616 1.00 93.44 280 ARG A C 1
ATOM 2186 O O . ARG A 1 280 ? 26.888 3.291 -54.664 1.00 93.44 280 ARG A O 1
ATOM 2193 N N . GLU A 1 281 ? 25.051 3.853 -53.492 1.00 93.00 281 GLU A N 1
ATOM 2194 C CA . GLU A 1 281 ? 24.404 4.595 -54.570 1.00 93.00 281 GLU A CA 1
ATOM 2195 C C . GLU A 1 281 ? 25.256 5.781 -55.032 1.00 93.00 281 GLU A C 1
ATOM 2197 O O . GLU A 1 281 ? 25.468 5.958 -56.235 1.00 93.00 281 GLU A O 1
ATOM 2202 N N . GLU A 1 282 ? 25.806 6.561 -54.100 1.00 90.50 282 GLU A N 1
ATOM 2203 C CA . GLU A 1 282 ? 26.679 7.693 -54.426 1.00 90.50 282 GLU A CA 1
ATOM 2204 C C . GLU A 1 282 ? 27.981 7.253 -55.102 1.00 90.50 282 GLU A C 1
ATOM 2206 O O . GLU A 1 282 ? 28.402 7.862 -56.090 1.00 90.50 282 GLU A O 1
ATOM 2211 N N . LYS A 1 283 ? 28.593 6.145 -54.663 1.00 92.06 283 LYS A N 1
ATOM 2212 C CA . LYS A 1 283 ? 29.759 5.566 -55.355 1.00 92.06 283 LYS A CA 1
ATOM 2213 C C . LYS A 1 283 ? 29.432 5.186 -56.799 1.00 92.06 283 LYS A C 1
ATOM 2215 O O . LYS A 1 283 ? 30.186 5.546 -57.703 1.00 92.06 283 LYS A O 1
ATOM 2220 N N . ILE A 1 284 ? 28.289 4.535 -57.033 1.00 92.50 284 ILE A N 1
ATOM 2221 C CA . ILE A 1 284 ? 27.835 4.164 -58.382 1.00 92.50 284 ILE A CA 1
ATOM 2222 C C . ILE A 1 284 ? 27.610 5.416 -59.246 1.00 92.50 284 ILE A C 1
ATOM 2224 O O . ILE A 1 284 ? 28.015 5.444 -60.411 1.00 92.50 284 ILE A O 1
ATOM 2228 N N . LYS A 1 285 ? 26.991 6.474 -58.703 1.00 90.81 285 LYS A N 1
ATOM 2229 C CA . LYS A 1 285 ? 26.799 7.749 -59.423 1.00 90.81 285 LYS A CA 1
ATOM 2230 C C . LYS A 1 285 ? 28.136 8.404 -59.780 1.00 90.81 285 LYS A C 1
ATOM 2232 O O . LYS A 1 285 ? 28.320 8.830 -60.923 1.00 90.81 285 LYS A O 1
ATOM 2237 N N . ALA A 1 286 ? 29.078 8.446 -58.840 1.00 88.56 286 ALA A N 1
ATOM 2238 C CA . ALA A 1 286 ? 30.402 9.024 -59.049 1.00 88.56 286 ALA A CA 1
ATOM 2239 C C . ALA A 1 286 ? 31.211 8.266 -60.117 1.00 88.56 286 ALA A C 1
ATOM 2241 O O . ALA A 1 286 ? 31.859 8.888 -60.962 1.00 88.56 286 ALA A O 1
ATOM 2242 N N . GLU A 1 287 ? 31.151 6.933 -60.129 1.00 87.75 287 GLU A N 1
ATOM 2243 C CA . GLU A 1 287 ? 31.793 6.111 -61.162 1.00 87.75 287 GLU A CA 1
ATOM 2244 C C . GLU A 1 287 ? 31.180 6.339 -62.547 1.00 87.75 287 GLU A C 1
ATOM 2246 O O . GLU A 1 287 ? 31.914 6.523 -63.522 1.00 87.75 287 GLU A O 1
ATOM 2251 N N . ARG A 1 288 ? 29.845 6.424 -62.640 1.00 83.19 288 ARG A N 1
ATOM 2252 C CA . ARG A 1 288 ? 29.151 6.749 -63.897 1.00 83.19 288 ARG A CA 1
ATOM 2253 C C . ARG A 1 288 ? 29.595 8.101 -64.454 1.00 83.19 288 ARG A C 1
ATOM 2255 O O . ARG A 1 288 ? 29.917 8.185 -65.638 1.00 83.19 288 ARG A O 1
ATOM 2262 N N . LEU A 1 289 ? 29.695 9.125 -63.606 1.00 80.00 289 LEU A N 1
ATOM 2263 C CA . LEU A 1 289 ? 30.186 10.453 -63.996 1.00 80.00 289 LEU A CA 1
ATOM 2264 C C . LEU A 1 289 ? 31.642 10.420 -64.488 1.00 80.00 289 LEU A C 1
ATOM 2266 O O . LEU A 1 289 ? 31.963 11.076 -65.475 1.00 80.00 289 LEU A O 1
ATOM 2270 N N . ARG A 1 290 ? 32.517 9.625 -63.858 1.00 76.62 290 ARG A N 1
ATOM 2271 C CA . ARG A 1 290 ? 33.918 9.463 -64.300 1.00 76.62 290 ARG A CA 1
ATOM 2272 C C . ARG A 1 290 ? 34.058 8.701 -65.617 1.00 76.62 290 ARG A C 1
ATOM 2274 O O . ARG A 1 290 ? 35.004 8.944 -66.359 1.00 76.62 290 ARG A O 1
ATOM 2281 N N . SER A 1 291 ? 33.140 7.783 -65.910 1.00 73.38 291 SER A N 1
ATOM 2282 C CA . SER A 1 291 ? 33.145 7.000 -67.153 1.00 73.38 291 SER A CA 1
ATOM 2283 C C . SER A 1 291 ? 32.633 7.770 -68.382 1.00 73.38 291 SER A C 1
ATOM 2285 O O . SER A 1 291 ? 32.806 7.312 -69.513 1.00 73.38 291 SER A O 1
ATOM 2287 N N . TYR A 1 292 ? 32.043 8.956 -68.190 1.00 62.59 292 TYR A N 1
ATOM 2288 C CA . TYR A 1 292 ? 31.521 9.785 -69.273 1.00 62.59 292 TYR A CA 1
ATOM 2289 C C . TYR A 1 292 ? 32.662 10.521 -70.000 1.00 62.59 292 TYR A C 1
ATOM 2291 O O . TYR A 1 292 ? 33.159 11.549 -69.541 1.00 62.59 292 TYR A O 1
ATOM 2299 N N . LYS A 1 293 ? 33.100 10.000 -71.155 1.00 58.34 293 LYS A N 1
ATOM 2300 C CA . LYS A 1 293 ? 34.008 10.725 -72.061 1.00 58.34 293 LYS A CA 1
ATOM 2301 C C . LYS A 1 293 ? 33.211 11.756 -72.872 1.00 58.34 293 LYS A C 1
ATOM 2303 O O . LYS A 1 293 ? 32.234 11.364 -73.513 1.00 58.34 293 LYS A O 1
ATOM 2308 N N . PRO A 1 294 ? 33.620 13.038 -72.917 1.00 58.81 294 PRO A N 1
ATOM 2309 C CA . PRO A 1 294 ? 33.038 13.996 -73.848 1.00 58.81 294 PRO A CA 1
ATOM 2310 C C . PRO A 1 294 ? 33.226 13.481 -75.280 1.00 58.81 294 PRO A C 1
ATOM 2312 O O . PRO A 1 294 ? 34.336 13.107 -75.663 1.00 58.81 294 PRO A O 1
ATOM 2315 N N . GLY A 1 295 ? 32.140 13.425 -76.054 1.00 56.62 295 GLY A N 1
ATOM 2316 C CA . GLY A 1 295 ? 32.201 13.079 -77.474 1.00 56.62 295 GLY A CA 1
ATOM 2317 C C . GLY A 1 295 ? 33.123 14.042 -78.236 1.00 56.62 295 GLY A C 1
ATOM 2318 O O . GLY A 1 295 ? 33.255 15.200 -77.832 1.00 56.62 295 GLY A O 1
ATOM 2319 N N . PRO A 1 296 ? 33.786 13.582 -79.312 1.00 52.88 296 PRO A N 1
ATOM 2320 C CA . PRO A 1 296 ? 34.773 14.382 -80.022 1.00 52.88 296 PRO A CA 1
ATOM 2321 C C . PRO A 1 296 ? 34.130 15.668 -80.546 1.00 52.88 296 PRO A C 1
ATOM 2323 O O . PRO A 1 296 ? 33.116 15.638 -81.244 1.00 52.88 296 PRO A O 1
ATOM 2326 N N . ILE A 1 297 ? 34.736 16.800 -80.191 1.00 58.16 297 ILE A N 1
ATOM 2327 C CA . ILE A 1 297 ? 34.379 18.113 -80.720 1.00 58.16 297 ILE A CA 1
ATOM 2328 C C . ILE A 1 297 ? 34.699 18.082 -82.217 1.00 58.16 297 ILE A C 1
ATOM 2330 O O . ILE A 1 297 ? 35.862 18.090 -82.613 1.00 58.16 297 ILE A O 1
ATOM 2334 N N . LEU A 1 298 ? 33.661 18.012 -83.052 1.00 52.19 298 LEU A N 1
ATOM 2335 C CA . LEU A 1 298 ? 33.774 18.247 -84.487 1.00 52.19 298 LEU A CA 1
ATOM 2336 C C . LEU A 1 298 ? 34.098 19.729 -84.701 1.00 52.19 298 LEU A C 1
ATOM 2338 O O . LEU A 1 298 ? 33.209 20.578 -84.712 1.00 52.19 298 LEU A O 1
ATOM 2342 N N . THR A 1 299 ? 35.380 20.041 -84.872 1.00 51.06 299 THR A N 1
ATOM 2343 C CA . THR A 1 299 ? 35.820 21.314 -85.446 1.00 51.06 299 THR A CA 1
ATOM 2344 C C . THR A 1 299 ? 35.375 21.362 -86.907 1.00 51.06 299 THR A C 1
ATOM 2346 O O . THR A 1 299 ? 35.894 20.624 -87.745 1.00 51.06 299 THR A O 1
ATOM 2349 N N . ARG A 1 300 ? 34.377 22.199 -87.209 1.00 49.22 300 ARG A N 1
ATOM 2350 C CA . ARG A 1 300 ? 34.029 22.588 -88.581 1.00 49.22 300 ARG A CA 1
ATOM 2351 C C . ARG A 1 300 ? 34.948 23.736 -89.006 1.00 49.22 300 ARG A C 1
ATOM 2353 O O . ARG A 1 300 ? 35.043 24.720 -88.275 1.00 49.22 300 ARG A O 1
ATOM 2360 N N . ASN A 1 301 ? 35.612 23.536 -90.146 1.00 50.53 301 ASN A N 1
ATOM 2361 C CA . ASN A 1 301 ? 36.408 24.523 -90.884 1.00 50.53 301 ASN A CA 1
ATOM 2362 C C . ASN A 1 301 ? 35.615 25.787 -91.220 1.00 50.53 301 ASN A C 1
ATOM 2364 O O . ASN A 1 301 ? 34.391 25.653 -91.459 1.00 50.53 301 ASN A O 1
#

pLDDT: mean 78.31, std 17.02, range [32.22, 96.0]

Sequence (301 aa):
MSTQSVMESNQSDPANWFFSDILKGNERIVSFANVVINREKDITTGVLSVLNFTRIVFGLEQNSSLISDVIGSLHTEDTIEKSLAICHEWPDGLHIKVEEAYRIPLFERSLKRVSTKRRKDDLDADRDLKTADSSAAIVLTRYPKVVACLRLCNVAGPDVFVIFNPRPTSDQQQAANLTFNTSLAQTVQRLCGILPEKHDPVQGGPNWRTLPGGHCYGDIFVPRAISHDAQALEDSLLTSSLAALSLQAEVSALQRENQTLTTQIQLLEDSVVRFEEELREEKIKAERLRSYKPGPILTRN

Foldseek 3Di:
DDDDDPPPPPPPDPLNVVVVVQQVFDKDKAWAQVQALPPQFAQLLLLQLQLLLVLLLLVQVLVDPAVSVSSVVVNDPVSSCSSNVLSVLADPPQDDDSVLSCPFPLNVQWKDFDDKDWAPVRPPVVCQQVVDPAKKKKWKDWGPFIKIWIWHDDPVHATKIKIWGCAAPDPPGRTTMIMIGSDPVVVVVVVCVRLPQDDPPDDDDDDPPDDPRGIMMITMIDTDDHDPVVVVCNVVSSVVRSVVSNVVSVVVVVVVVVVVVVVVVVVVVVVVVVVVVVVVVVVVVVVVVVPDDPDDPPDDD

Organism: NCBI:txid664439